Protein AF-A0A7T1MDB7-F1 (afdb_monomer)

Mean predicted aligned error: 12.64 Å

Solvent-accessible surface area (backbone atoms only — not comparable to full-atom values): 15904 Å² total; per-residue (Å²): 130,85,77,82,73,86,72,69,83,81,71,64,73,82,60,60,83,52,65,55,56,28,71,57,47,15,53,54,33,41,46,22,64,73,44,79,68,34,69,69,57,23,53,49,52,41,60,76,66,43,70,75,69,50,96,40,72,69,56,37,54,53,46,48,53,55,47,52,63,26,50,70,73,50,52,71,71,50,35,49,39,23,42,70,48,54,75,58,47,12,22,50,43,37,43,51,17,42,43,72,57,28,46,64,59,29,49,45,24,49,67,47,51,36,43,25,58,74,70,74,48,34,65,42,37,53,64,58,56,48,52,52,50,64,60,44,31,77,76,38,56,70,62,68,71,42,54,73,72,54,49,51,42,45,52,51,34,51,56,47,27,36,37,66,45,42,35,32,43,78,63,67,48,95,85,46,36,50,23,37,50,47,68,43,83,72,56,72,68,56,53,50,61,41,45,74,72,43,39,77,58,35,32,54,54,60,37,82,46,81,74,73,76,73,78,75,84,73,85,85,85,88,81,89,85,83,88,87,90,85,84,86,83,88,82,90,82,88,89,84,82,89,82,91,82,88,84,88,90,88,85,89,88,82,87,83,89,80,84,84,80,136

Radius of gyration: 28.57 Å; Cα contacts (8 Å, |Δi|>4): 292; chains: 1; bounding box: 56×86×85 Å

Sequence (262 aa):
MPRPVPQPPRYCLSFTAAGLRPELAAVIAAIHLEEDGDWGRTKTAVLERNALQARSASSGKRLESELRQRLQGLTNPQLQLLARGTSEERSAMAWLAVLKRIQIAADLSRDVLLEKLSSLDPVLRRSDMAAFYEERERDHPELGALAPSSQQKVRSALLQMFREAGLLAGKAGKSGTLGTVQRPLLSPQVQELVASDDPALLVGFLVHGPAKPAKSMSASTAAKASPRTTAKPGPRSAAKSAAKGTSKPGAKKASPSRRKAA

Secondary structure (DSSP, 8-state):
-PPPP-PPPPP--GGGG----HHHHHHHHHHHHHTTT-HHHHHHHHHHTTTT--SSHHHHHHHHHHHHHHHTTS-HHHHHHHHHS-HHHHHHHHHHHHHHH-HHHHHHIIIIIHHHHHTT--EEEHHHHHHHHHHHTTT-HHHHTS-HHHHHHHHHHHHHHHHHTTSEES---TTSEEEEE-PPP--HHHHHHHHHH-GGGGGGGT-PPPPPPP------------------------------------------------

Nearest PDB structures (foldseek):
  3bhw-assembly2_B  TM=8.586E-01  e=3.194E-07  Paramagnetospirillum magneticum AMB-1
  7zge-assembly2_B  TM=8.543E-01  e=6.137E-07  Escherichia fergusonii ATCC 35469
  3bhw-assembly1_A  TM=8.471E-01  e=8.912E-07  Paramagnetospirillum magneticum AMB-1
  7zge-assembly3_C  TM=8.849E-01  e=2.265E-06  Escherichia fergusonii ATCC 35469

pLDDT: mean 81.39, std 23.44, range [28.75, 98.5]

Foldseek 3Di:
DPDPDPFDDAFDLLLLLDALPLVLLLLLLQLCVVVVNDLVSSLVCCLVVVSVVDPDSVSSNVVSVNSSQLCVQADNLLSVCSNDPDLLSSLLSSLLSCVRRGVLLVCCLQPPQLVCVVVVNQWDFPVSVVVSLVVCCVRHVVSVVDDPVSNVSSVVSSLSNCVSNVQFDDDQDPVRTGGGGDARDDDPSSLCSCVVVPQSCVSSRSDRRDPPPDPPPDDDDDDDDDDDDDDDDDDDDDDDDDDDDDDDDDDDDDDDDDDDDD

Structure (mmCIF, N/CA/C/O backbone):
data_AF-A0A7T1MDB7-F1
#
_entry.id   AF-A0A7T1MDB7-F1
#
loop_
_atom_site.group_PDB
_atom_site.id
_atom_site.type_symbol
_atom_site.label_atom_id
_atom_site.label_alt_id
_atom_site.label_comp_id
_atom_site.label_asym_id
_atom_site.label_entity_id
_atom_site.label_seq_id
_atom_site.pdbx_PDB_ins_code
_atom_site.Cartn_x
_atom_site.Cartn_y
_atom_site.Cartn_z
_atom_site.occupancy
_atom_site.B_iso_or_equiv
_atom_site.auth_seq_id
_atom_site.auth_comp_id
_atom_site.auth_asym_id
_atom_site.auth_atom_id
_atom_site.pdbx_PDB_model_num
ATOM 1 N N . MET A 1 1 ? -0.323 -38.435 -18.177 1.00 49.69 1 MET A N 1
ATOM 2 C CA . MET A 1 1 ? -0.907 -37.079 -18.113 1.00 49.69 1 MET A CA 1
ATOM 3 C C . MET A 1 1 ? 0.042 -36.181 -17.334 1.00 49.69 1 MET A C 1
ATOM 5 O O . MET A 1 1 ? 0.302 -36.510 -16.178 1.00 49.69 1 MET A O 1
ATOM 9 N N . PRO A 1 2 ? 0.620 -35.122 -17.924 1.00 58.38 2 PRO A N 1
ATOM 10 C CA . PRO A 1 2 ? 1.363 -34.142 -17.140 1.00 58.38 2 PRO A CA 1
ATOM 11 C C . PRO A 1 2 ? 0.399 -33.465 -16.157 1.00 58.38 2 PRO A C 1
ATOM 13 O O . PRO A 1 2 ? -0.709 -33.080 -16.528 1.00 58.38 2 PRO A O 1
ATOM 16 N N . ARG A 1 3 ? 0.796 -33.387 -14.882 1.00 53.00 3 ARG A N 1
ATOM 17 C CA . ARG A 1 3 ? 0.048 -32.650 -13.856 1.00 53.00 3 ARG A CA 1
ATOM 18 C C . ARG A 1 3 ? -0.035 -31.182 -14.299 1.00 53.00 3 ARG A C 1
ATOM 20 O O . ARG A 1 3 ? 1.014 -30.640 -14.648 1.00 53.00 3 ARG A O 1
ATOM 27 N N . PRO A 1 4 ? -1.214 -30.535 -14.283 1.00 53.12 4 PRO A N 1
ATOM 28 C CA . PRO A 1 4 ? -1.276 -29.095 -14.479 1.00 53.12 4 PRO A CA 1
ATOM 29 C C . PRO A 1 4 ? -0.425 -28.440 -13.389 1.00 53.12 4 PRO A C 1
ATOM 31 O O . PRO A 1 4 ? -0.652 -28.657 -12.196 1.00 53.12 4 PRO A O 1
ATOM 34 N N . VAL A 1 5 ? 0.609 -27.712 -13.809 1.00 58.03 5 VAL A N 1
ATOM 35 C CA . VAL A 1 5 ? 1.406 -26.876 -12.911 1.00 58.03 5 VAL A CA 1
ATOM 36 C C . VAL A 1 5 ? 0.457 -25.871 -12.252 1.00 58.03 5 VAL A C 1
ATOM 38 O O . VAL A 1 5 ? -0.365 -25.280 -12.959 1.00 58.03 5 VAL A O 1
ATOM 41 N N . PRO A 1 6 ? 0.495 -25.711 -10.918 1.00 58.62 6 PRO A N 1
ATOM 42 C CA . PRO A 1 6 ? -0.334 -24.725 -10.244 1.00 58.62 6 PRO A CA 1
ATOM 43 C C . PRO A 1 6 ? 0.047 -23.340 -10.768 1.00 58.62 6 PRO A C 1
ATOM 45 O O . PRO A 1 6 ? 1.158 -22.872 -10.538 1.00 58.62 6 PRO A O 1
ATOM 48 N N . GLN A 1 7 ? -0.867 -22.723 -11.515 1.00 58.53 7 GLN A N 1
ATOM 49 C CA . GLN A 1 7 ? -0.669 -21.377 -12.037 1.00 58.53 7 GLN A CA 1
ATOM 50 C C . GLN A 1 7 ? -0.729 -20.377 -10.878 1.00 58.53 7 GLN A C 1
ATOM 52 O O . GLN A 1 7 ? -1.569 -20.543 -9.982 1.00 58.53 7 GLN A O 1
ATOM 57 N N . PRO A 1 8 ? 0.138 -19.353 -10.867 1.00 68.38 8 PRO A N 1
ATOM 58 C CA . PRO A 1 8 ? 0.104 -18.343 -9.825 1.00 68.38 8 PRO A CA 1
ATOM 59 C C . PRO A 1 8 ? -1.248 -17.608 -9.829 1.00 68.38 8 PRO A C 1
ATOM 61 O O . PRO A 1 8 ? -1.908 -17.495 -10.869 1.00 68.38 8 PRO A O 1
ATOM 64 N N . PRO A 1 9 ? -1.709 -17.122 -8.663 1.00 78.75 9 PRO A N 1
ATOM 65 C CA . PRO A 1 9 ? -2.945 -16.359 -8.583 1.00 78.75 9 PRO A CA 1
ATOM 66 C C . PRO A 1 9 ? -2.854 -15.109 -9.464 1.00 78.75 9 PRO A C 1
ATOM 68 O O . PRO A 1 9 ? -1.836 -14.417 -9.491 1.00 78.75 9 PRO A O 1
ATOM 71 N N . ARG A 1 10 ? -3.945 -14.809 -10.175 1.00 87.81 10 ARG A N 1
ATOM 72 C CA . ARG A 1 10 ? -4.010 -13.666 -11.092 1.00 87.81 10 ARG A CA 1
ATOM 73 C C . ARG A 1 10 ? -3.773 -12.339 -10.383 1.00 87.81 10 ARG A C 1
ATOM 75 O O . ARG A 1 10 ? -4.295 -12.097 -9.291 1.00 87.81 10 ARG A O 1
ATOM 82 N N . TYR A 1 11 ? -3.083 -11.429 -11.060 1.00 91.19 11 TYR A N 1
ATOM 83 C CA . TYR A 1 11 ? -2.919 -10.063 -10.595 1.00 91.19 11 TYR A CA 1
ATOM 84 C C . TYR A 1 11 ? -4.236 -9.286 -10.652 1.00 91.19 11 TYR A C 1
ATOM 86 O O . TYR A 1 11 ? -4.920 -9.204 -11.673 1.00 91.19 11 TYR A O 1
ATOM 94 N N . CYS A 1 12 ? -4.569 -8.637 -9.538 1.00 88.06 12 CYS A N 1
ATOM 95 C CA . CYS A 1 12 ? -5.607 -7.618 -9.504 1.00 88.06 12 CYS A CA 1
ATOM 96 C C . CYS A 1 12 ? -5.045 -6.328 -10.117 1.00 88.06 12 CYS A C 1
ATOM 98 O O . CYS A 1 12 ? -4.145 -5.729 -9.537 1.00 88.06 12 CYS A O 1
ATOM 100 N N . LEU A 1 13 ? -5.560 -5.903 -11.278 1.00 88.62 13 LEU A N 1
ATOM 101 C CA . LEU A 1 13 ? -5.073 -4.728 -12.027 1.00 88.62 13 LEU A CA 1
ATOM 102 C C . LEU A 1 13 ? -6.044 -3.531 -11.993 1.00 88.62 13 LEU A C 1
ATOM 104 O O . LEU A 1 13 ? -5.752 -2.472 -12.547 1.00 88.62 13 LEU A O 1
ATOM 108 N N . SER A 1 14 ? -7.192 -3.659 -11.319 1.00 84.25 14 SER A N 1
ATOM 109 C CA . SER A 1 14 ? -8.237 -2.621 -11.264 1.00 84.25 14 SER A CA 1
ATOM 110 C C . SER A 1 14 ? -7.967 -1.491 -10.258 1.00 84.25 14 SER A C 1
ATOM 112 O O . SER A 1 14 ? -8.774 -0.575 -10.134 1.00 84.25 14 SER A O 1
ATOM 114 N N . PHE A 1 15 ? -6.818 -1.499 -9.578 1.00 86.69 15 PHE A N 1
ATOM 115 C CA . PHE A 1 15 ? -6.524 -0.618 -8.441 1.00 86.69 15 PHE A CA 1
ATOM 116 C C . PHE A 1 15 ? -6.166 0.833 -8.799 1.00 86.69 15 PHE A C 1
ATOM 118 O O . PHE A 1 15 ? -5.939 1.659 -7.915 1.00 86.69 15 PHE A O 1
ATOM 125 N N . THR A 1 16 ? -6.108 1.184 -10.085 1.00 87.12 16 THR A N 1
ATOM 126 C CA . THR A 1 16 ? -5.592 2.485 -10.550 1.00 87.12 16 THR A CA 1
ATOM 127 C C . THR A 1 16 ? -6.475 3.681 -10.185 1.00 87.12 16 THR A C 1
ATOM 129 O O . THR A 1 16 ? -6.107 4.821 -10.457 1.00 87.12 16 THR A O 1
ATOM 132 N N . ALA A 1 17 ? -7.665 3.448 -9.624 1.00 78.06 17 ALA A N 1
ATOM 133 C CA . ALA A 1 17 ? -8.596 4.507 -9.239 1.00 78.06 17 ALA A CA 1
ATOM 134 C C . ALA A 1 17 ? -8.183 5.247 -7.952 1.00 78.06 17 ALA A C 1
ATOM 136 O O . ALA A 1 17 ? -8.648 6.365 -7.726 1.00 78.06 17 ALA A O 1
ATOM 137 N N . ALA A 1 18 ? -7.303 4.664 -7.133 1.00 83.56 18 ALA A N 1
ATOM 138 C CA . ALA A 1 18 ? -6.806 5.278 -5.908 1.00 83.56 18 ALA A CA 1
ATOM 139 C C . ALA A 1 18 ? -5.327 4.941 -5.680 1.00 83.56 18 ALA A C 1
ATOM 141 O O . ALA A 1 18 ? -4.938 3.778 -5.789 1.00 83.56 18 ALA A O 1
ATOM 142 N N . GLY A 1 19 ? -4.531 5.953 -5.307 1.00 90.44 19 GLY A N 1
ATOM 143 C CA . GLY A 1 19 ? -3.205 5.756 -4.705 1.00 90.44 19 GLY A CA 1
ATOM 144 C C . GLY A 1 19 ? -3.307 5.088 -3.329 1.00 90.44 19 GLY A C 1
ATOM 145 O O . GLY A 1 19 ? -4.313 4.451 -3.021 1.00 90.44 19 GLY A O 1
ATOM 146 N N . LEU A 1 20 ? -2.302 5.253 -2.476 1.00 93.62 20 LEU A N 1
ATOM 147 C CA . LEU A 1 20 ? -2.283 4.672 -1.135 1.00 93.62 20 LEU A CA 1
ATOM 148 C C . LEU A 1 20 ? -3.326 5.329 -0.225 1.00 93.62 20 LEU A C 1
ATOM 150 O O . LEU A 1 20 ? -4.070 4.633 0.460 1.00 93.62 20 LEU A O 1
ATOM 154 N N . ARG A 1 21 ? -3.411 6.668 -0.274 1.00 95.44 21 ARG A N 1
ATOM 155 C CA . ARG A 1 21 ? -4.389 7.491 0.473 1.00 95.44 21 ARG A CA 1
ATOM 156 C C . ARG A 1 21 ? -4.516 7.090 1.961 1.00 95.44 21 ARG A C 1
ATOM 158 O O . ARG A 1 21 ? -5.632 6.827 2.414 1.00 95.44 21 ARG A O 1
ATOM 165 N N . PRO A 1 22 ? -3.415 7.084 2.733 1.00 96.31 22 PRO A N 1
ATOM 166 C CA . PRO A 1 22 ? -3.399 6.549 4.097 1.00 96.31 22 PRO A CA 1
ATOM 167 C C . PRO A 1 22 ? -4.396 7.232 5.036 1.00 96.31 22 PRO A C 1
ATOM 169 O O . PRO A 1 22 ? -5.075 6.553 5.796 1.00 96.31 22 PRO A O 1
ATOM 172 N N . GLU A 1 23 ? -4.575 8.550 4.926 1.00 97.12 23 GLU A N 1
ATOM 173 C CA . GLU A 1 23 ? -5.530 9.271 5.778 1.00 97.12 23 GLU A CA 1
ATOM 174 C C . GLU A 1 23 ? -6.991 8.909 5.475 1.00 97.12 23 GLU A C 1
ATOM 176 O O . GLU A 1 23 ? -7.801 8.763 6.385 1.00 97.12 23 GLU A O 1
ATOM 181 N N . LEU A 1 24 ? -7.338 8.679 4.205 1.00 97.00 24 LEU A N 1
ATOM 182 C CA . LEU A 1 24 ? -8.687 8.233 3.838 1.00 97.00 24 LEU A CA 1
ATOM 183 C C . LEU A 1 24 ? -8.915 6.766 4.211 1.00 97.00 24 LEU A C 1
ATOM 185 O O . LEU A 1 24 ? -10.007 6.398 4.638 1.00 97.00 24 LEU A O 1
ATOM 189 N N . ALA A 1 25 ? -7.880 5.935 4.085 1.00 97.62 25 ALA A N 1
ATOM 190 C CA . ALA A 1 25 ? -7.907 4.565 4.574 1.00 97.62 25 ALA A CA 1
ATOM 191 C C . ALA A 1 25 ? -8.117 4.522 6.099 1.00 97.62 25 ALA A C 1
ATOM 193 O O . ALA A 1 25 ? -8.914 3.721 6.582 1.00 97.62 25 ALA A O 1
ATOM 194 N N . ALA A 1 26 ? -7.482 5.429 6.845 1.00 98.31 26 ALA A N 1
ATOM 195 C CA . ALA A 1 26 ? -7.667 5.564 8.284 1.00 98.31 26 ALA A CA 1
ATOM 196 C C . ALA A 1 26 ? -9.087 5.991 8.676 1.00 98.31 26 ALA A C 1
ATOM 198 O O . ALA A 1 26 ? -9.630 5.456 9.639 1.00 98.31 26 ALA A O 1
ATOM 199 N N . VAL A 1 27 ? -9.721 6.885 7.907 1.00 98.25 27 VAL A N 1
ATOM 200 C CA . VAL A 1 27 ? -11.139 7.240 8.102 1.00 98.25 27 VAL A CA 1
ATOM 201 C C . VAL A 1 27 ? -12.043 6.015 7.933 1.00 98.25 27 VAL A C 1
ATOM 203 O O . VAL A 1 27 ? -12.911 5.776 8.770 1.00 98.25 27 VAL A O 1
ATOM 206 N N . ILE A 1 28 ? -11.826 5.206 6.891 1.00 98.19 28 ILE A N 1
ATOM 207 C CA . ILE A 1 28 ? -12.608 3.976 6.676 1.00 98.19 28 ILE A CA 1
ATOM 208 C C . ILE A 1 28 ? -12.367 2.977 7.811 1.00 98.19 28 ILE A C 1
ATOM 210 O O . ILE A 1 28 ? -13.323 2.387 8.304 1.00 98.19 28 ILE A O 1
ATOM 214 N N . ALA A 1 29 ? -11.117 2.802 8.244 1.00 98.31 29 ALA A N 1
ATOM 215 C CA . ALA A 1 29 ? -10.782 1.913 9.352 1.00 98.31 29 ALA A CA 1
ATOM 216 C C . ALA A 1 29 ? -11.428 2.367 10.671 1.00 98.31 29 ALA A C 1
ATOM 218 O O . ALA A 1 29 ? -11.941 1.534 11.409 1.00 98.31 29 ALA A O 1
ATOM 219 N N . ALA A 1 30 ? -11.459 3.672 10.953 1.00 98.31 30 ALA A N 1
ATOM 220 C CA . ALA A 1 30 ? -12.125 4.212 12.135 1.00 98.31 30 ALA A CA 1
ATOM 221 C C . ALA A 1 30 ? -13.632 3.916 12.121 1.00 98.31 30 ALA A C 1
ATOM 223 O O . ALA A 1 30 ? -14.142 3.353 13.084 1.00 98.31 30 ALA A O 1
ATOM 224 N N . ILE A 1 31 ? -14.314 4.195 11.003 1.00 98.19 31 ILE A N 1
ATOM 225 C CA . ILE A 1 31 ? -15.745 3.890 10.843 1.00 98.19 31 ILE A CA 1
ATOM 226 C C . ILE A 1 31 ? -15.992 2.381 10.951 1.00 98.19 31 ILE A C 1
ATOM 228 O O . ILE A 1 31 ? -16.950 1.953 11.577 1.00 98.19 31 ILE A O 1
ATOM 232 N N . HIS A 1 32 ? -15.111 1.551 10.396 1.00 98.19 32 HIS A N 1
ATOM 233 C CA . HIS A 1 32 ? -15.246 0.101 10.501 1.00 98.19 32 HIS A CA 1
ATOM 234 C C . HIS A 1 32 ? -15.203 -0.408 11.947 1.00 98.19 32 HIS A C 1
ATOM 236 O O . HIS A 1 32 ? -15.938 -1.326 12.303 1.00 98.19 32 HIS A O 1
ATOM 242 N N . LEU A 1 33 ? -14.355 0.204 12.777 1.00 97.56 33 LEU A N 1
ATOM 243 C CA . LEU A 1 33 ? -14.261 -0.105 14.202 1.00 97.56 33 LEU A CA 1
ATOM 244 C C . LEU A 1 33 ? -15.465 0.422 14.999 1.00 97.56 33 LEU A C 1
ATOM 246 O O . LEU A 1 33 ? -15.783 -0.160 16.030 1.00 97.56 33 LEU A O 1
ATOM 250 N N . GLU A 1 34 ? -16.116 1.500 14.549 1.00 97.00 34 GLU A N 1
ATOM 251 C CA . GLU A 1 34 ? -17.386 1.989 15.116 1.00 97.00 34 GLU A CA 1
ATOM 252 C C . GLU A 1 34 ? -18.561 1.057 14.779 1.00 97.00 34 GLU A C 1
ATOM 254 O O . GLU A 1 34 ? -19.455 0.878 15.597 1.00 97.00 34 GLU A O 1
ATOM 259 N N . GLU A 1 35 ? -18.547 0.446 13.592 1.00 96.56 35 GLU A N 1
ATOM 260 C CA . GLU A 1 35 ? -19.607 -0.434 13.080 1.00 96.56 35 GLU A CA 1
ATOM 261 C C . GLU A 1 35 ? -19.376 -1.924 13.422 1.00 96.56 35 GLU A C 1
ATOM 263 O O . GLU A 1 35 ? -19.772 -2.810 12.660 1.00 96.56 35 GLU A O 1
ATOM 268 N N . ASP A 1 36 ? -18.693 -2.210 14.537 1.00 93.94 36 ASP A N 1
ATOM 269 C CA . ASP A 1 36 ? -18.414 -3.560 15.061 1.00 93.94 36 ASP A CA 1
ATOM 270 C C . ASP A 1 36 ? -17.763 -4.533 14.052 1.00 93.94 36 ASP A C 1
ATOM 272 O O . ASP A 1 36 ? -17.913 -5.754 14.141 1.00 93.94 36 ASP A O 1
ATOM 276 N N . GLY A 1 37 ? -17.018 -4.015 13.071 1.00 93.44 37 GLY A N 1
ATOM 277 C CA . GLY A 1 37 ? -16.360 -4.835 12.054 1.00 93.44 37 GLY A CA 1
ATOM 278 C C . GLY A 1 37 ? -17.264 -5.281 10.892 1.00 93.44 37 GLY A C 1
ATOM 279 O O . GLY A 1 37 ? -16.877 -6.148 10.104 1.00 93.44 37 GLY A O 1
ATOM 280 N N . ASP A 1 38 ? -18.453 -4.695 10.723 1.00 97.00 38 ASP A N 1
ATOM 281 C CA . ASP A 1 38 ? -19.335 -4.991 9.589 1.00 97.00 38 ASP A CA 1
ATOM 282 C C . ASP A 1 38 ? -18.992 -4.113 8.371 1.00 97.00 38 ASP A C 1
ATOM 284 O O . ASP A 1 38 ? -19.270 -2.911 8.322 1.00 97.00 38 ASP A O 1
ATOM 288 N N . TRP A 1 39 ? -18.409 -4.716 7.330 1.00 97.06 39 TRP A N 1
ATOM 289 C CA . TRP A 1 39 ? -18.034 -4.014 6.095 1.00 97.06 39 TRP A CA 1
ATOM 290 C C . TRP A 1 39 ? -19.219 -3.456 5.288 1.00 97.06 39 TRP A C 1
ATOM 292 O O . TRP A 1 39 ? -19.036 -2.494 4.537 1.00 97.06 39 TRP A O 1
ATOM 302 N N . GLY A 1 40 ? -20.411 -4.043 5.406 1.00 97.00 40 GLY A N 1
ATOM 303 C CA . GLY A 1 40 ? -21.631 -3.561 4.758 1.00 97.00 40 GLY A CA 1
ATOM 304 C C . GLY A 1 40 ? -22.152 -2.286 5.418 1.00 97.00 40 GLY A C 1
ATOM 305 O O . GLY A 1 40 ? -22.434 -1.300 4.725 1.00 97.00 40 GLY A O 1
ATOM 306 N N . ARG A 1 41 ? -22.188 -2.266 6.754 1.00 97.25 41 ARG A N 1
ATOM 307 C CA . ARG A 1 41 ? -22.503 -1.058 7.537 1.00 97.25 41 ARG A CA 1
ATOM 308 C C . ARG A 1 41 ? -21.445 0.020 7.352 1.00 97.25 41 ARG A C 1
ATOM 310 O O . ARG A 1 41 ? -21.788 1.153 7.030 1.00 97.25 41 ARG A O 1
ATOM 317 N N . THR A 1 42 ? -20.167 -0.363 7.390 1.00 97.75 42 THR A N 1
ATOM 318 C CA . THR A 1 42 ? -19.029 0.535 7.129 1.00 97.75 42 THR A CA 1
ATOM 319 C C . THR A 1 42 ? -19.189 1.260 5.796 1.00 97.75 42 THR A C 1
ATOM 321 O O . THR A 1 42 ? -19.104 2.484 5.734 1.00 97.75 42 THR A O 1
ATOM 324 N N . LYS A 1 43 ? -19.455 0.517 4.714 1.00 97.75 43 LYS A N 1
ATOM 325 C CA . LYS A 1 43 ? -19.671 1.092 3.380 1.00 97.75 43 LYS A CA 1
ATOM 326 C C . LYS A 1 43 ? -20.813 2.106 3.383 1.00 97.75 43 LYS A C 1
ATOM 328 O O . LYS A 1 43 ? -20.684 3.178 2.794 1.00 97.75 43 LYS A O 1
ATOM 333 N N . THR A 1 44 ? -21.927 1.747 4.014 1.00 97.56 44 THR A N 1
ATOM 334 C CA . THR A 1 44 ? -23.122 2.594 4.093 1.00 97.56 44 THR A CA 1
ATOM 335 C C . THR A 1 44 ? -22.795 3.895 4.826 1.00 97.56 44 THR A C 1
ATOM 337 O O . THR A 1 44 ? -22.930 4.969 4.242 1.00 97.56 44 THR A O 1
ATOM 340 N N . ALA A 1 45 ? -22.204 3.802 6.018 1.00 97.50 45 ALA A N 1
ATOM 341 C CA . ALA A 1 45 ? -21.796 4.950 6.822 1.00 97.50 45 ALA A CA 1
ATOM 342 C C . ALA A 1 45 ? -20.773 5.856 6.108 1.00 97.50 45 ALA A C 1
ATOM 344 O O . ALA A 1 45 ? -20.922 7.078 6.116 1.00 97.50 45 ALA A O 1
ATOM 345 N N . VAL A 1 46 ? -19.756 5.289 5.443 1.00 97.38 46 VAL A N 1
ATOM 346 C CA . VAL A 1 46 ? -18.743 6.060 4.694 1.00 97.38 46 VAL A CA 1
ATOM 347 C C . VAL A 1 46 ? -19.382 6.901 3.586 1.00 97.38 46 VAL A C 1
ATOM 349 O O . VAL A 1 46 ? -19.008 8.064 3.397 1.00 97.38 46 VAL A O 1
ATOM 352 N N . LEU A 1 47 ? -20.326 6.322 2.839 1.00 97.25 47 LEU A N 1
ATOM 353 C CA . LEU A 1 47 ? -20.959 6.984 1.700 1.00 97.25 47 LEU A CA 1
ATOM 354 C C . LEU A 1 47 ? -22.024 7.995 2.132 1.00 97.25 47 LEU A C 1
ATOM 356 O O . LEU A 1 47 ? -22.046 9.097 1.588 1.00 97.25 47 LEU A O 1
ATOM 360 N N . GLU A 1 48 ? -22.863 7.655 3.111 1.00 96.56 48 GLU A N 1
ATOM 361 C CA . GLU A 1 48 ? -23.910 8.547 3.630 1.00 96.56 48 GLU A CA 1
ATOM 362 C C . GLU A 1 48 ? -23.322 9.788 4.304 1.00 96.56 48 GLU A C 1
ATOM 364 O O . GLU A 1 48 ? -23.793 10.900 4.077 1.00 96.56 48 GLU A O 1
ATOM 369 N N . ARG A 1 49 ? -22.236 9.622 5.068 1.00 95.69 49 ARG A N 1
ATOM 370 C CA . ARG A 1 49 ? -21.543 10.737 5.733 1.00 95.69 49 ARG A CA 1
ATOM 371 C C . ARG A 1 49 ? -20.634 11.533 4.786 1.00 95.69 49 ARG A C 1
ATOM 373 O O . ARG A 1 49 ? -20.020 12.503 5.221 1.00 95.69 49 ARG A O 1
ATOM 380 N N . ASN A 1 50 ? -20.484 11.113 3.522 1.00 95.62 50 ASN A N 1
ATOM 381 C CA . ASN A 1 50 ? -19.432 11.579 2.607 1.00 95.62 50 ASN A CA 1
ATOM 382 C C . ASN A 1 50 ? -18.061 11.671 3.310 1.00 95.62 50 ASN A C 1
ATOM 384 O O . ASN A 1 50 ? -17.339 12.662 3.184 1.00 95.62 50 ASN A O 1
ATOM 388 N N . ALA A 1 51 ? -17.703 10.636 4.077 1.00 95.62 51 ALA A N 1
ATOM 389 C CA . ALA A 1 51 ? -16.548 10.666 4.977 1.00 95.62 51 ALA A CA 1
ATOM 390 C C . ALA A 1 51 ? -15.213 10.855 4.231 1.00 95.62 51 ALA A C 1
ATOM 392 O O . ALA A 1 51 ? -14.244 11.362 4.786 1.00 95.62 51 ALA A O 1
ATOM 393 N N . LEU A 1 52 ? -15.175 10.487 2.945 1.00 94.75 52 LEU A N 1
ATOM 394 C CA . LEU A 1 52 ? -14.012 10.659 2.068 1.00 94.75 52 LEU A CA 1
ATOM 395 C C . LEU A 1 52 ? -13.943 12.043 1.407 1.00 94.75 52 LEU A C 1
ATOM 397 O O . LEU A 1 52 ? -13.033 12.284 0.614 1.00 94.75 52 LEU A O 1
ATOM 401 N N . GLN A 1 53 ? -14.921 12.915 1.677 1.00 95.06 53 GLN A N 1
ATOM 402 C CA . GLN A 1 53 ? -15.045 14.264 1.118 1.00 95.06 53 GLN A CA 1
ATOM 403 C C . GLN A 1 53 ? -14.917 14.284 -0.413 1.00 95.06 53 GLN A C 1
ATOM 405 O O . GLN A 1 53 ? -14.245 15.127 -1.013 1.00 95.06 53 GLN A O 1
ATOM 410 N N . ALA A 1 54 ? -15.555 13.318 -1.076 1.00 93.38 54 ALA A N 1
ATOM 411 C CA . ALA A 1 54 ? -15.486 13.204 -2.522 1.00 93.38 54 ALA A CA 1
ATOM 412 C C . ALA A 1 54 ? -16.333 14.296 -3.192 1.00 93.38 54 ALA A C 1
ATOM 414 O O . ALA A 1 54 ? -17.443 14.603 -2.762 1.00 93.38 54 ALA A O 1
ATOM 415 N N . ARG A 1 55 ? -15.836 14.835 -4.313 1.00 92.81 55 ARG A N 1
ATOM 416 C CA . ARG A 1 55 ? -16.531 15.872 -5.104 1.00 92.81 55 ARG A CA 1
ATOM 417 C C . ARG A 1 55 ? -17.783 15.366 -5.831 1.00 92.81 55 ARG A C 1
ATOM 419 O O . ARG A 1 55 ? -18.549 16.163 -6.355 1.00 92.81 55 ARG A O 1
ATOM 426 N N . SER A 1 56 ? -17.966 14.050 -5.920 1.00 94.81 56 SER A N 1
ATOM 427 C CA . SER A 1 56 ? -19.149 13.427 -6.513 1.00 94.81 56 SER A CA 1
ATOM 428 C C . SER A 1 56 ? -19.417 12.058 -5.894 1.00 94.81 56 SER A C 1
ATOM 430 O O . SER A 1 56 ? -18.488 11.357 -5.479 1.00 94.81 56 SER A O 1
ATOM 432 N N . ALA A 1 57 ? -20.682 11.632 -5.913 1.00 93.06 57 ALA A N 1
ATOM 433 C CA . ALA A 1 57 ? -21.084 10.312 -5.427 1.00 93.06 57 ALA A CA 1
ATOM 434 C C . ALA A 1 57 ? -20.394 9.169 -6.194 1.00 93.06 57 ALA A C 1
ATOM 436 O O . ALA A 1 57 ? -20.030 8.153 -5.605 1.00 93.06 57 ALA A O 1
ATOM 437 N N . SER A 1 58 ? -20.171 9.329 -7.503 1.00 93.19 58 SER A N 1
ATOM 438 C CA . SER A 1 58 ? -19.477 8.327 -8.321 1.00 93.19 58 SER A CA 1
ATOM 439 C C . SER A 1 58 ? -18.004 8.183 -7.933 1.00 93.19 58 SER A C 1
ATOM 441 O O . SER A 1 58 ? -17.510 7.062 -7.816 1.00 93.19 58 SER A O 1
ATOM 443 N N . SER A 1 59 ? -17.310 9.296 -7.675 1.00 91.69 59 SER A N 1
ATOM 444 C CA . SER A 1 59 ? -15.927 9.272 -7.191 1.00 91.69 59 SER A CA 1
ATOM 445 C C . SER A 1 59 ? -15.839 8.686 -5.783 1.00 91.69 59 SER A C 1
ATOM 447 O O . SER A 1 59 ? -14.941 7.887 -5.525 1.00 91.69 59 SER A O 1
ATOM 449 N N . GLY A 1 60 ? -16.777 9.040 -4.898 1.00 94.12 60 GLY A N 1
ATOM 450 C CA . GLY A 1 60 ? -16.851 8.504 -3.538 1.00 94.12 60 GLY A CA 1
ATOM 451 C C . GLY A 1 60 ? -17.037 6.989 -3.527 1.00 94.12 60 GLY A C 1
ATOM 452 O O . GLY A 1 60 ? -16.250 6.288 -2.903 1.00 94.12 60 GLY A O 1
ATOM 453 N N . LYS A 1 61 ? -17.994 6.467 -4.309 1.00 95.06 61 LYS A N 1
ATOM 454 C CA . LYS A 1 61 ? -18.244 5.019 -4.446 1.00 95.06 61 LYS A CA 1
ATOM 455 C C . LYS A 1 61 ? -17.026 4.248 -4.952 1.00 95.06 61 LYS A C 1
ATOM 457 O O . LYS A 1 61 ? -16.732 3.169 -4.449 1.00 95.06 61 LYS A O 1
ATOM 462 N N . ARG A 1 62 ? -16.313 4.784 -5.948 1.00 92.44 62 ARG A N 1
ATOM 463 C CA . ARG A 1 62 ? -15.106 4.135 -6.488 1.00 92.44 62 ARG A CA 1
ATOM 464 C C . ARG A 1 62 ? -13.978 4.109 -5.461 1.00 92.44 62 ARG A C 1
ATOM 466 O O . ARG A 1 62 ? -13.355 3.070 -5.283 1.00 92.44 62 ARG A O 1
ATOM 473 N N . LEU A 1 63 ? -13.740 5.232 -4.785 1.00 93.81 63 LEU A N 1
ATOM 474 C CA . LEU A 1 63 ? -12.683 5.348 -3.785 1.00 93.81 63 LEU A CA 1
ATOM 475 C C . LEU A 1 63 ? -12.960 4.477 -2.555 1.00 93.81 63 LEU A C 1
ATOM 477 O O . LEU A 1 63 ? -12.071 3.755 -2.114 1.00 93.81 63 LEU A O 1
ATOM 481 N N . GLU A 1 64 ? -14.194 4.505 -2.050 1.00 95.75 64 GLU A N 1
ATOM 482 C CA . GLU A 1 64 ? -14.652 3.643 -0.959 1.00 95.75 64 GLU A CA 1
ATOM 483 C C . GLU A 1 64 ? -14.451 2.176 -1.316 1.00 95.75 64 GLU A C 1
ATOM 485 O O . GLU A 1 64 ? -13.800 1.456 -0.564 1.00 95.75 64 GLU A O 1
ATOM 490 N N . SER A 1 65 ? -14.943 1.752 -2.486 1.00 94.81 65 SER A N 1
ATOM 491 C CA . SER A 1 65 ? -14.865 0.354 -2.891 1.00 94.81 65 SER A CA 1
ATOM 492 C C . SER A 1 65 ? -13.424 -0.125 -2.945 1.00 94.81 65 SER A C 1
ATOM 494 O O . SER A 1 65 ? -13.147 -1.185 -2.404 1.00 94.81 65 SER A O 1
ATOM 496 N N . GLU A 1 66 ? -12.522 0.643 -3.561 1.00 93.81 66 GLU A N 1
ATOM 497 C CA . GLU A 1 66 ? -11.100 0.305 -3.685 1.00 93.81 66 GLU A CA 1
ATOM 498 C C . GLU A 1 66 ? -10.387 0.229 -2.335 1.00 93.81 66 GLU A C 1
ATOM 500 O O . GLU A 1 66 ? -9.680 -0.741 -2.057 1.00 93.81 66 GLU A O 1
ATOM 505 N N . LEU A 1 67 ? -10.567 1.242 -1.482 1.00 96.06 67 LEU A N 1
ATOM 506 C CA . LEU A 1 67 ? -9.903 1.284 -0.184 1.00 96.06 67 LEU A CA 1
ATOM 507 C C . LEU A 1 67 ? -10.448 0.195 0.738 1.00 96.06 67 LEU A C 1
ATOM 509 O O . LEU A 1 67 ? -9.662 -0.596 1.251 1.00 96.06 67 LEU A O 1
ATOM 513 N N . ARG A 1 68 ? -11.774 0.067 0.877 1.00 96.44 68 ARG A N 1
ATOM 514 C CA . ARG A 1 68 ? -12.402 -0.984 1.693 1.00 96.44 68 ARG A CA 1
ATOM 515 C C . ARG A 1 68 ? -11.896 -2.367 1.303 1.00 96.44 68 ARG A C 1
ATOM 517 O O . ARG A 1 68 ? -11.504 -3.161 2.147 1.00 96.44 68 ARG A O 1
ATOM 524 N N . GLN A 1 69 ? -11.869 -2.634 0.007 1.00 95.06 69 GLN A N 1
ATOM 525 C CA . GLN A 1 69 ? -11.382 -3.879 -0.558 1.00 95.06 69 GLN A CA 1
ATOM 526 C C . GLN A 1 69 ? -9.921 -4.201 -0.191 1.00 95.06 69 GLN A C 1
ATOM 528 O O . GLN A 1 69 ? -9.586 -5.372 -0.011 1.00 95.06 69 GLN A O 1
ATOM 533 N N . ARG A 1 70 ? -9.038 -3.199 -0.086 1.00 95.19 70 ARG A N 1
ATOM 534 C CA . ARG A 1 70 ? -7.659 -3.381 0.410 1.00 95.19 70 ARG A CA 1
ATOM 535 C C . ARG A 1 7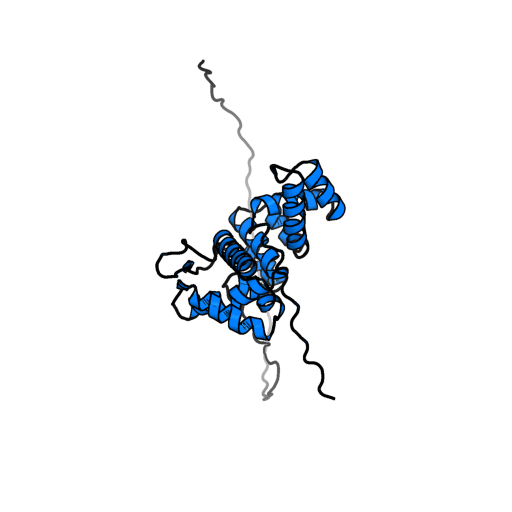0 ? -7.657 -3.673 1.908 1.00 95.19 70 ARG A C 1
ATOM 537 O O . ARG A 1 70 ? -7.006 -4.613 2.349 1.00 95.19 70 ARG A O 1
ATOM 544 N N . LEU A 1 71 ? -8.427 -2.898 2.669 1.00 97.44 71 LEU A N 1
ATOM 545 C CA . LEU A 1 71 ? -8.475 -2.986 4.128 1.00 97.44 71 LEU A CA 1
ATOM 546 C C . LEU A 1 71 ? -9.088 -4.291 4.648 1.00 97.44 71 LEU A C 1
ATOM 548 O O . LEU A 1 71 ? -8.719 -4.730 5.729 1.00 97.44 71 LEU A O 1
ATOM 552 N N . GLN A 1 72 ? -9.937 -4.956 3.861 1.00 96.81 72 GLN A N 1
ATOM 553 C CA . GLN A 1 72 ? -10.492 -6.279 4.180 1.00 96.81 72 GLN A CA 1
ATOM 554 C C . GLN A 1 72 ? -9.434 -7.367 4.425 1.00 96.81 72 GLN A C 1
ATOM 556 O O . GLN A 1 72 ? -9.744 -8.368 5.061 1.00 96.81 72 GLN A O 1
ATOM 561 N N . GLY A 1 73 ? -8.205 -7.194 3.925 1.00 95.25 73 GLY A N 1
ATOM 562 C CA . GLY A 1 73 ? -7.102 -8.120 4.193 1.00 95.25 73 GLY A CA 1
ATOM 563 C C . GLY A 1 73 ? -6.361 -7.855 5.507 1.00 95.25 73 GLY A C 1
ATOM 564 O O . GLY A 1 73 ? -5.514 -8.659 5.891 1.00 95.25 73 GLY A O 1
ATOM 565 N N . LEU A 1 74 ? -6.612 -6.730 6.181 1.00 97.69 74 LEU A N 1
ATOM 566 C CA . LEU A 1 74 ? -5.935 -6.379 7.428 1.00 97.69 74 LEU A CA 1
ATOM 567 C C . LEU A 1 74 ? -6.577 -7.069 8.634 1.00 97.69 74 LEU A C 1
ATOM 569 O O . LEU A 1 74 ? -7.786 -7.283 8.683 1.00 97.69 74 LEU A O 1
ATOM 573 N N . THR A 1 75 ? -5.756 -7.384 9.632 1.00 97.62 75 THR A N 1
ATOM 574 C CA . THR A 1 75 ? -6.230 -7.887 10.926 1.00 97.62 75 THR A CA 1
ATOM 575 C C . THR A 1 75 ? -6.796 -6.745 11.777 1.00 97.62 75 THR A C 1
ATOM 577 O O . THR A 1 75 ? -6.480 -5.574 11.560 1.00 97.62 75 THR A O 1
ATOM 580 N N . ASN A 1 76 ? -7.601 -7.065 12.795 1.00 97.38 76 ASN A N 1
ATOM 581 C CA . ASN A 1 76 ? -8.149 -6.048 13.704 1.00 97.38 76 ASN A CA 1
ATOM 582 C C . ASN A 1 76 ? -7.071 -5.156 14.356 1.00 97.38 76 ASN A C 1
ATOM 584 O O . ASN A 1 76 ? -7.237 -3.936 14.329 1.00 97.38 76 ASN A O 1
ATOM 588 N N . PRO A 1 77 ? -5.943 -5.685 14.876 1.00 98.00 77 PRO A N 1
ATOM 589 C CA . PRO A 1 77 ? -4.854 -4.841 15.377 1.00 98.00 77 PRO A CA 1
ATOM 590 C C . PRO A 1 77 ? -4.247 -3.913 14.312 1.00 98.00 77 PRO A C 1
ATOM 592 O O . PRO A 1 77 ? -3.953 -2.753 14.597 1.00 98.00 77 PRO A O 1
ATOM 595 N N . GLN A 1 78 ? -4.105 -4.388 13.070 1.00 98.31 78 GLN A N 1
ATOM 596 C CA . GLN A 1 78 ? -3.609 -3.580 11.948 1.00 98.31 78 GLN A CA 1
ATOM 597 C C . GLN A 1 78 ? -4.597 -2.455 11.589 1.00 98.31 78 GLN A C 1
ATOM 599 O O . GLN A 1 78 ? -4.185 -1.319 11.359 1.00 98.31 78 GLN A O 1
ATOM 604 N N . LEU A 1 79 ? -5.906 -2.736 11.604 1.00 98.50 79 LEU A N 1
ATOM 605 C CA . LEU A 1 79 ? -6.959 -1.734 11.397 1.00 98.50 79 LEU A CA 1
ATOM 606 C C . LEU A 1 79 ? -7.000 -0.695 12.525 1.00 98.50 79 LEU A C 1
ATOM 608 O O . LEU A 1 79 ? -7.175 0.492 12.256 1.00 98.50 79 LEU A O 1
ATOM 612 N N . GLN A 1 80 ? -6.784 -1.109 13.775 1.00 98.31 80 GLN A N 1
ATOM 613 C CA . GLN A 1 80 ? -6.668 -0.188 14.910 1.00 98.31 80 GLN A CA 1
ATOM 614 C C . GLN A 1 80 ? -5.467 0.748 14.766 1.00 98.31 80 GLN A C 1
ATOM 616 O O . GLN A 1 80 ? -5.615 1.959 14.961 1.00 98.31 80 GLN A O 1
ATOM 621 N N . LEU A 1 81 ? -4.301 0.210 14.388 1.00 98.31 81 LEU A N 1
ATOM 622 C CA . LEU A 1 81 ? -3.110 1.022 14.151 1.00 98.31 81 LEU A CA 1
ATOM 623 C C . LEU A 1 81 ? -3.318 1.984 12.975 1.00 98.31 81 LEU A C 1
ATOM 625 O O . LEU A 1 81 ? -2.963 3.153 13.072 1.00 98.31 81 LEU A O 1
ATOM 629 N N . LEU A 1 82 ? -3.973 1.539 11.902 1.00 98.25 82 LEU A N 1
ATOM 630 C CA . LEU A 1 82 ? -4.343 2.412 10.791 1.00 98.25 82 LEU A CA 1
ATOM 631 C C . LEU A 1 82 ? -5.311 3.527 11.224 1.00 98.25 82 LEU A C 1
ATOM 633 O O . LEU A 1 82 ? -5.163 4.665 10.802 1.00 98.25 82 LEU A O 1
ATOM 637 N N . ALA A 1 83 ? -6.301 3.246 12.068 1.00 98.25 83 ALA A N 1
ATOM 638 C CA . ALA A 1 83 ? -7.280 4.253 12.477 1.00 98.25 83 ALA A CA 1
ATOM 639 C C . ALA A 1 83 ? -6.701 5.311 13.437 1.00 98.25 83 ALA A C 1
ATOM 641 O O . ALA A 1 83 ? -7.112 6.475 13.403 1.00 98.25 83 ALA A O 1
ATOM 642 N N . ARG A 1 84 ? -5.767 4.919 14.317 1.00 97.62 84 ARG A N 1
ATOM 643 C CA . ARG A 1 84 ? -5.336 5.727 15.478 1.00 97.62 84 ARG A CA 1
ATOM 644 C C . ARG A 1 84 ? -3.849 6.077 15.503 1.00 97.62 84 ARG A C 1
ATOM 646 O O . ARG A 1 84 ? -3.468 6.955 16.268 1.00 97.62 84 ARG A O 1
ATOM 653 N N . GLY A 1 85 ? -3.034 5.422 14.684 1.00 96.81 85 GLY A N 1
ATOM 654 C CA . GLY A 1 85 ? -1.589 5.621 14.636 1.00 96.81 85 GLY A CA 1
ATOM 655 C C . GLY A 1 85 ? -1.173 6.964 14.046 1.00 96.81 85 GLY A C 1
ATOM 656 O O . GLY A 1 85 ? -1.993 7.755 13.559 1.00 96.81 85 GLY A O 1
ATOM 657 N N . THR A 1 86 ? 0.134 7.196 14.079 1.00 96.94 86 THR A N 1
ATOM 658 C CA . THR A 1 86 ? 0.812 8.323 13.426 1.00 96.94 86 THR A CA 1
ATOM 659 C C . THR A 1 86 ? 0.694 8.247 11.898 1.00 96.94 86 THR A C 1
ATOM 661 O O . THR A 1 86 ? 0.332 7.213 11.339 1.00 96.94 86 THR A O 1
ATOM 664 N N . SER A 1 87 ? 1.013 9.332 11.183 1.00 95.38 87 SER A N 1
ATOM 665 C CA . SER A 1 87 ? 0.924 9.340 9.710 1.00 95.38 87 SER A CA 1
ATOM 666 C C . SER A 1 87 ? 1.859 8.310 9.049 1.00 95.38 87 SER A C 1
ATOM 668 O O . SER A 1 87 ? 1.504 7.700 8.037 1.00 95.38 87 SER A O 1
ATOM 670 N N . GLU A 1 88 ? 3.017 8.036 9.658 1.00 95.38 88 GLU A N 1
ATOM 671 C CA . GLU A 1 88 ? 3.943 6.986 9.210 1.00 95.38 88 GLU A CA 1
ATOM 672 C C . GLU A 1 88 ? 3.331 5.590 9.380 1.00 95.38 88 GLU A C 1
ATOM 674 O O . GLU A 1 88 ? 3.330 4.790 8.446 1.00 95.38 88 GLU A O 1
ATOM 679 N N . GLU A 1 89 ? 2.714 5.317 10.530 1.00 97.44 89 GLU A N 1
ATOM 680 C CA . GLU A 1 89 ? 2.044 4.040 10.803 1.00 97.44 89 GLU A CA 1
ATOM 681 C C . GLU A 1 89 ? 0.818 3.831 9.911 1.00 97.44 89 GLU A C 1
ATOM 683 O O . GLU A 1 89 ? 0.606 2.731 9.398 1.00 97.44 89 GLU A O 1
ATOM 688 N N . ARG A 1 90 ? 0.048 4.894 9.644 1.00 97.81 90 ARG A N 1
ATOM 689 C CA . ARG A 1 90 ? -1.060 4.875 8.675 1.00 97.81 90 ARG A CA 1
ATOM 690 C C . ARG A 1 90 ? -0.570 4.524 7.279 1.00 97.81 90 ARG A C 1
ATOM 692 O O . ARG A 1 90 ? -1.163 3.678 6.612 1.00 97.81 90 ARG A O 1
ATOM 699 N N . SER A 1 91 ? 0.523 5.150 6.850 1.00 97.25 91 SER A N 1
ATOM 700 C CA . SER A 1 91 ? 1.156 4.881 5.556 1.00 97.25 91 SER A CA 1
ATOM 701 C C . SER A 1 91 ? 1.645 3.438 5.472 1.00 97.25 91 SER A C 1
ATOM 703 O O . SER A 1 91 ? 1.373 2.757 4.483 1.00 97.25 91 SER A O 1
ATOM 705 N N . ALA A 1 92 ? 2.261 2.925 6.537 1.00 97.38 92 ALA A N 1
ATOM 706 C CA . ALA A 1 92 ? 2.716 1.545 6.596 1.00 97.38 92 ALA A CA 1
ATOM 707 C C . ALA A 1 92 ? 1.558 0.531 6.564 1.00 97.38 92 ALA A C 1
ATOM 709 O O . ALA A 1 92 ? 1.621 -0.442 5.815 1.00 97.38 92 ALA A O 1
ATOM 710 N N . MET A 1 93 ? 0.476 0.755 7.315 1.00 98.19 93 MET A N 1
ATOM 711 C CA . MET A 1 93 ? -0.694 -0.136 7.308 1.00 98.19 93 MET A CA 1
ATOM 712 C C . MET A 1 93 ? -1.467 -0.078 5.987 1.00 98.19 93 MET A C 1
ATOM 714 O O . MET A 1 93 ? -1.918 -1.107 5.482 1.00 98.19 93 MET A O 1
ATOM 718 N N . ALA A 1 94 ? -1.577 1.102 5.373 1.00 97.94 94 ALA A N 1
ATOM 719 C CA . ALA A 1 94 ? -2.138 1.224 4.033 1.00 97.94 94 ALA A CA 1
ATOM 720 C C . ALA A 1 94 ? -1.276 0.475 3.001 1.00 97.94 94 ALA A C 1
ATOM 722 O O . ALA A 1 94 ? -1.817 -0.182 2.110 1.00 97.94 94 ALA A O 1
ATOM 723 N N . TRP A 1 95 ? 0.055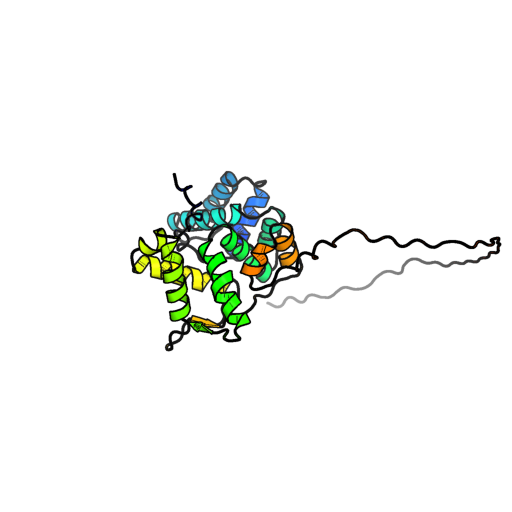 0.519 3.139 1.00 98.12 95 TRP A N 1
ATOM 724 C CA . TRP A 1 95 ? 0.965 -0.236 2.274 1.00 98.12 95 TRP A CA 1
ATOM 725 C C . TRP A 1 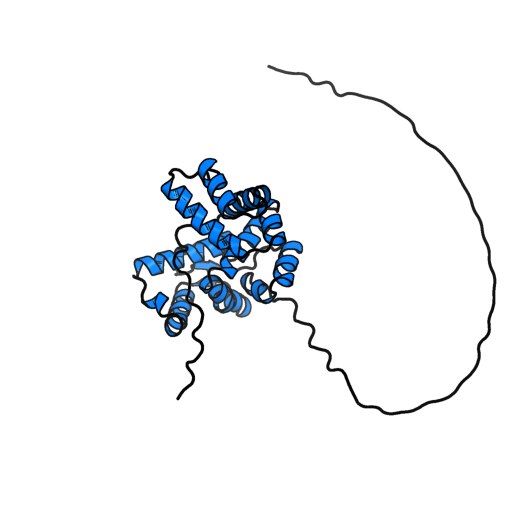95 ? 0.843 -1.743 2.494 1.00 98.12 95 TRP A C 1
ATOM 727 O O . TRP A 1 95 ? 0.751 -2.495 1.527 1.00 98.12 95 TRP A O 1
ATOM 737 N N . LEU A 1 96 ? 0.716 -2.189 3.744 1.00 98.19 96 LEU A N 1
ATOM 738 C CA . LEU A 1 96 ? 0.441 -3.587 4.071 1.00 98.19 96 LEU A CA 1
ATOM 739 C C . LEU A 1 96 ? -0.833 -4.095 3.379 1.00 98.19 96 LEU A C 1
ATOM 741 O O . LEU A 1 96 ? -0.842 -5.184 2.807 1.00 98.19 96 LEU A O 1
ATOM 745 N N . ALA A 1 97 ? -1.896 -3.289 3.375 1.00 97.62 97 ALA A N 1
ATOM 746 C CA . ALA A 1 97 ? -3.144 -3.622 2.691 1.00 97.62 97 ALA A CA 1
ATOM 747 C C . ALA A 1 97 ? -2.958 -3.756 1.167 1.00 97.62 97 ALA A C 1
ATOM 749 O O . ALA A 1 97 ? -3.570 -4.617 0.531 1.00 97.62 97 ALA A O 1
ATOM 750 N N . VAL A 1 98 ? -2.089 -2.926 0.577 1.00 97.25 98 VAL A N 1
ATOM 751 C CA . VAL A 1 98 ? -1.687 -3.037 -0.832 1.00 97.25 98 VAL A CA 1
ATOM 752 C C . VAL A 1 98 ? -0.921 -4.334 -1.072 1.00 97.25 98 VAL A C 1
ATOM 754 O O . VAL A 1 98 ? -1.310 -5.072 -1.970 1.00 97.25 98 VAL A O 1
ATOM 757 N N . LEU A 1 99 ? 0.085 -4.661 -0.258 1.00 96.38 99 LEU A N 1
ATOM 758 C CA . LEU A 1 99 ? 0.869 -5.896 -0.395 1.00 96.38 99 LEU A CA 1
ATOM 759 C C . LEU A 1 99 ? -0.011 -7.154 -0.351 1.00 96.38 99 LEU A C 1
ATOM 761 O O . LEU A 1 99 ? 0.177 -8.071 -1.145 1.00 96.38 99 LEU A O 1
ATOM 765 N N . LYS A 1 100 ? -1.012 -7.183 0.535 1.00 95.50 100 LYS A N 1
ATOM 766 C CA . LYS A 1 100 ? -1.926 -8.326 0.669 1.00 95.50 100 LYS A CA 1
ATOM 767 C C . LYS A 1 100 ? -2.870 -8.499 -0.522 1.00 95.50 100 LYS A C 1
ATOM 769 O O . LYS A 1 100 ? -3.227 -9.623 -0.869 1.00 95.50 100 LYS A O 1
ATOM 774 N N . ARG A 1 101 ? -3.308 -7.402 -1.147 1.00 94.38 101 ARG A N 1
ATOM 775 C CA . ARG A 1 101 ? -4.325 -7.437 -2.214 1.00 94.38 101 ARG A CA 1
ATOM 776 C C . ARG A 1 101 ? -3.741 -7.372 -3.624 1.00 94.38 101 ARG A C 1
ATOM 778 O O . ARG A 1 101 ? -4.280 -7.979 -4.546 1.00 94.38 101 ARG A O 1
ATOM 785 N N . ILE A 1 102 ? -2.697 -6.579 -3.816 1.00 94.94 102 ILE A N 1
ATOM 786 C CA . ILE A 1 102 ? -2.141 -6.208 -5.116 1.00 94.94 102 ILE A CA 1
ATOM 787 C C . ILE A 1 102 ? -0.793 -6.916 -5.250 1.00 94.94 102 ILE A C 1
ATOM 789 O O . ILE A 1 102 ? 0.258 -6.343 -4.982 1.00 94.94 102 ILE A O 1
ATOM 793 N N . GLN A 1 103 ? -0.835 -8.184 -5.660 1.00 93.81 103 GLN A N 1
ATOM 794 C CA . GLN A 1 103 ? 0.337 -9.070 -5.664 1.00 93.81 103 GLN A CA 1
ATOM 795 C C . GLN A 1 103 ? 1.498 -8.546 -6.523 1.00 93.81 103 GLN A C 1
ATOM 797 O O . GLN A 1 103 ? 2.640 -8.599 -6.087 1.00 93.81 103 GLN A O 1
ATOM 802 N N . ILE A 1 104 ? 1.217 -7.893 -7.658 1.00 95.25 104 ILE A N 1
ATOM 803 C CA . ILE A 1 104 ? 2.259 -7.234 -8.465 1.00 95.25 104 ILE A CA 1
ATOM 804 C C . ILE A 1 104 ? 3.068 -6.196 -7.668 1.00 95.25 104 ILE A C 1
ATOM 806 O O . ILE A 1 104 ? 4.248 -5.998 -7.934 1.00 95.25 104 ILE A O 1
ATOM 810 N N . ALA A 1 105 ? 2.458 -5.527 -6.683 1.00 96.00 105 ALA A N 1
ATOM 811 C CA . ALA A 1 105 ? 3.163 -4.582 -5.824 1.00 96.00 105 ALA A CA 1
ATOM 812 C C . ALA A 1 105 ? 4.108 -5.305 -4.851 1.00 96.00 105 ALA A C 1
ATOM 814 O O . ALA A 1 105 ? 5.213 -4.825 -4.610 1.00 96.00 105 ALA A O 1
ATOM 815 N N . ALA A 1 106 ? 3.688 -6.461 -4.325 1.00 95.06 106 ALA A N 1
ATOM 816 C CA . ALA A 1 106 ? 4.509 -7.297 -3.455 1.00 95.06 106 ALA A CA 1
ATOM 817 C C . ALA A 1 106 ? 5.696 -7.914 -4.209 1.00 95.06 106 ALA A C 1
ATOM 819 O O . ALA A 1 106 ? 6.825 -7.839 -3.722 1.00 95.06 106 ALA A O 1
ATOM 820 N N . ASP A 1 107 ? 5.453 -8.442 -5.409 1.00 95.38 107 ASP A N 1
ATOM 821 C CA . ASP A 1 107 ? 6.487 -9.021 -6.269 1.00 95.38 107 ASP A CA 1
ATOM 822 C C . ASP A 1 107 ? 7.501 -7.958 -6.697 1.00 95.38 107 ASP A C 1
ATOM 824 O O . ASP A 1 107 ? 8.702 -8.140 -6.532 1.00 95.38 107 ASP A O 1
ATOM 828 N N . LEU A 1 108 ? 7.043 -6.780 -7.131 1.00 96.12 108 LEU A N 1
ATOM 829 C CA . LEU A 1 108 ? 7.953 -5.710 -7.546 1.00 96.12 108 LEU A CA 1
ATOM 830 C C . LEU A 1 108 ? 8.801 -5.182 -6.376 1.00 96.12 108 LEU A C 1
ATOM 832 O O . LEU A 1 108 ? 9.989 -4.907 -6.552 1.00 96.12 108 LEU A O 1
ATOM 836 N N . SER A 1 109 ? 8.235 -5.088 -5.168 1.00 95.94 109 SER A N 1
ATOM 837 C CA . SER A 1 109 ? 9.023 -4.777 -3.969 1.00 95.94 109 SER A CA 1
ATOM 838 C C . SER A 1 109 ? 10.096 -5.829 -3.683 1.00 95.94 109 SER A C 1
ATOM 840 O O . SER A 1 109 ? 11.225 -5.471 -3.352 1.00 95.94 109 SER A O 1
ATOM 842 N N . ARG A 1 110 ? 9.750 -7.116 -3.798 1.00 94.56 110 ARG A N 1
ATOM 843 C CA . ARG A 1 110 ? 10.650 -8.235 -3.498 1.00 94.56 110 ARG A CA 1
ATOM 844 C C . ARG A 1 110 ? 11.765 -8.374 -4.525 1.00 94.56 110 ARG A C 1
ATOM 846 O O . ARG A 1 110 ? 12.918 -8.492 -4.130 1.00 94.56 110 ARG A O 1
ATOM 853 N N . ASP A 1 111 ? 11.416 -8.380 -5.802 1.00 94.56 111 ASP A N 1
ATOM 854 C CA . ASP A 1 111 ? 12.341 -8.801 -6.852 1.00 94.56 111 ASP A CA 1
ATOM 855 C C . ASP A 1 111 ? 13.116 -7.626 -7.425 1.00 94.56 111 ASP A C 1
ATOM 857 O O . ASP A 1 111 ? 14.267 -7.783 -7.791 1.00 94.56 111 ASP A O 1
ATOM 861 N N . VAL A 1 112 ? 12.517 -6.431 -7.459 1.00 96.44 112 VAL A N 1
ATOM 862 C CA . VAL A 1 112 ? 13.166 -5.252 -8.042 1.00 96.44 112 VAL A CA 1
ATOM 863 C C . VAL A 1 112 ? 13.688 -4.333 -6.950 1.00 96.44 112 VAL A C 1
ATOM 865 O O . VAL A 1 112 ? 14.878 -4.039 -6.894 1.00 96.44 112 VAL A O 1
ATOM 868 N N . LEU A 1 113 ? 12.815 -3.843 -6.064 1.00 96.38 113 LEU A N 1
ATOM 869 C CA . LEU A 1 113 ? 13.218 -2.800 -5.114 1.00 96.38 113 LEU A CA 1
ATOM 870 C C . LEU A 1 113 ? 14.239 -3.310 -4.091 1.00 96.38 113 LEU A C 1
ATOM 872 O O . LEU A 1 113 ? 15.193 -2.598 -3.778 1.00 96.38 113 LEU A O 1
ATOM 876 N N . LEU A 1 114 ? 14.065 -4.531 -3.579 1.00 94.12 114 LEU A N 1
ATOM 877 C CA . LEU A 1 114 ? 15.028 -5.108 -2.645 1.00 94.12 114 LEU A CA 1
ATOM 878 C C . LEU A 1 114 ? 16.373 -5.378 -3.331 1.00 94.12 114 LEU A C 1
ATOM 880 O O . LEU A 1 114 ? 17.408 -5.042 -2.759 1.00 94.12 114 LEU A O 1
ATOM 884 N N . GLU A 1 115 ? 16.361 -5.905 -4.561 1.00 93.56 115 GLU A N 1
ATOM 885 C CA . GLU A 1 115 ? 17.580 -6.138 -5.343 1.00 93.56 115 GLU A CA 1
ATOM 886 C C . GLU A 1 115 ? 18.361 -4.836 -5.557 1.00 93.56 115 GLU A C 1
ATOM 888 O O . GLU A 1 115 ? 19.563 -4.812 -5.311 1.00 93.56 115 GLU A O 1
ATOM 893 N N . LYS A 1 116 ? 17.686 -3.727 -5.893 1.00 95.19 116 LYS A N 1
ATOM 894 C CA . LYS A 1 116 ? 18.324 -2.404 -6.042 1.00 95.19 116 LYS A CA 1
ATOM 895 C C . LYS A 1 116 ? 19.069 -1.947 -4.789 1.00 95.19 116 LYS A C 1
ATOM 897 O O . LYS A 1 116 ? 20.130 -1.328 -4.883 1.00 95.19 116 LYS A O 1
ATOM 902 N N . LEU A 1 117 ? 18.537 -2.251 -3.604 1.00 93.69 117 LEU A N 1
ATOM 903 C CA . LEU A 1 117 ? 19.234 -1.962 -2.350 1.00 93.69 117 LEU A CA 1
ATOM 904 C C . LEU A 1 117 ? 20.406 -2.921 -2.114 1.00 93.69 117 LEU A C 1
ATOM 906 O O . LEU A 1 117 ? 21.460 -2.487 -1.652 1.00 93.69 117 LEU A O 1
ATOM 910 N N . SER A 1 118 ? 20.243 -4.205 -2.436 1.00 91.50 118 SER A N 1
ATOM 911 C CA . SER A 1 118 ? 21.290 -5.222 -2.287 1.00 91.50 118 SER A CA 1
ATOM 912 C C . SER A 1 118 ? 22.463 -5.026 -3.253 1.00 91.50 118 SER A C 1
ATOM 914 O O . SER A 1 118 ? 23.603 -5.275 -2.872 1.00 91.50 118 SER A O 1
ATOM 916 N N . SER A 1 119 ? 22.208 -4.546 -4.471 1.00 92.81 119 SER A N 1
ATOM 917 C CA . SER A 1 119 ? 23.218 -4.294 -5.504 1.00 92.81 119 SER A CA 1
ATOM 918 C C . SER A 1 119 ? 23.928 -2.944 -5.357 1.00 92.81 119 SER A C 1
ATOM 920 O O . SER A 1 119 ? 24.761 -2.606 -6.196 1.00 92.81 119 SER A O 1
ATOM 922 N N . LEU A 1 120 ? 23.587 -2.153 -4.330 1.00 90.06 120 LEU A N 1
ATOM 923 C CA . LEU A 1 120 ? 24.095 -0.793 -4.099 1.00 90.06 120 LEU A CA 1
ATOM 924 C C . LEU A 1 120 ? 23.848 0.185 -5.272 1.00 90.06 120 LEU A C 1
ATOM 926 O O . LEU A 1 120 ? 24.503 1.223 -5.359 1.00 90.06 120 LEU A O 1
ATOM 930 N N . ASP A 1 121 ? 22.865 -0.097 -6.135 1.00 94.38 121 ASP A N 1
ATOM 931 C CA . ASP A 1 121 ? 22.329 0.836 -7.139 1.00 94.38 121 ASP A CA 1
ATOM 932 C C . ASP A 1 121 ? 20.866 1.127 -6.791 1.00 94.38 121 ASP A C 1
ATOM 934 O O . ASP A 1 121 ? 19.956 0.543 -7.380 1.00 94.38 121 ASP A O 1
ATOM 938 N N . PRO A 1 122 ? 20.598 2.033 -5.833 1.00 95.00 122 PRO A N 1
ATOM 939 C CA . PRO A 1 122 ? 19.239 2.295 -5.375 1.00 95.00 122 PRO A CA 1
ATOM 940 C C . PRO A 1 122 ? 18.401 3.043 -6.420 1.00 95.00 122 PRO A C 1
ATOM 942 O O . PRO A 1 122 ? 17.258 3.393 -6.153 1.00 95.00 122 PRO A O 1
ATOM 945 N N . VAL A 1 123 ? 18.925 3.362 -7.602 1.00 95.94 123 VAL A N 1
ATOM 946 C CA . VAL A 1 123 ? 18.182 4.125 -8.603 1.00 95.94 123 VAL A CA 1
ATOM 947 C C . VAL A 1 123 ? 17.247 3.187 -9.373 1.00 95.94 123 VAL A C 1
ATOM 949 O O . VAL A 1 123 ? 17.678 2.287 -10.088 1.00 95.94 123 VAL A O 1
ATOM 952 N N . LEU A 1 124 ? 15.939 3.426 -9.284 1.00 96.62 124 LEU A N 1
ATOM 953 C CA . LEU A 1 124 ? 14.948 2.719 -10.092 1.00 96.62 124 LEU A CA 1
ATOM 954 C C . LEU A 1 124 ? 14.813 3.406 -11.455 1.00 96.62 124 LEU A C 1
ATOM 956 O O . LEU A 1 124 ? 14.557 4.612 -11.525 1.00 96.62 124 LEU A O 1
ATOM 960 N N . ARG A 1 125 ? 14.948 2.657 -12.548 1.00 95.38 125 ARG A N 1
ATOM 961 C CA . ARG A 1 125 ? 14.868 3.147 -13.933 1.00 95.38 125 ARG A CA 1
ATOM 962 C C . ARG A 1 125 ? 13.679 2.534 -14.668 1.00 95.38 125 ARG A C 1
ATOM 964 O O . ARG A 1 125 ? 13.108 1.524 -14.267 1.00 95.38 125 ARG A O 1
ATOM 971 N N . ARG A 1 126 ? 13.301 3.150 -15.792 1.00 93.88 126 ARG A N 1
ATOM 972 C CA . ARG A 1 126 ? 12.268 2.608 -16.695 1.00 93.88 126 ARG A CA 1
ATOM 973 C C . ARG A 1 126 ? 12.628 1.228 -17.242 1.00 93.88 126 ARG A C 1
ATOM 975 O O . ARG A 1 126 ? 11.720 0.425 -17.414 1.00 93.88 126 ARG A O 1
ATOM 982 N N . SER A 1 127 ? 13.911 0.966 -17.491 1.00 94.44 127 SER A N 1
ATOM 983 C CA . SER A 1 127 ? 14.404 -0.336 -17.955 1.00 94.44 127 SER A CA 1
ATOM 984 C C . SER A 1 127 ? 14.139 -1.445 -16.941 1.00 94.44 127 SER A C 1
ATOM 986 O O . SER A 1 127 ? 13.691 -2.512 -17.332 1.00 94.44 127 SER A O 1
ATOM 988 N N . ASP A 1 128 ? 14.323 -1.168 -15.647 1.00 95.38 128 ASP A N 1
ATOM 989 C CA . ASP A 1 128 ? 14.070 -2.144 -14.578 1.00 95.38 128 ASP A CA 1
ATOM 990 C C . ASP A 1 128 ? 12.584 -2.518 -14.523 1.00 95.38 128 ASP A C 1
ATOM 992 O O . ASP A 1 128 ? 12.216 -3.686 -14.458 1.00 95.38 128 ASP A O 1
ATOM 996 N N . MET A 1 129 ? 11.710 -1.509 -14.625 1.00 93.38 129 MET A N 1
ATOM 997 C CA . MET A 1 129 ? 10.267 -1.735 -14.714 1.00 93.38 129 MET A CA 1
ATOM 998 C C . MET A 1 129 ? 9.887 -2.500 -15.985 1.00 93.38 129 MET A C 1
ATOM 1000 O O . MET A 1 129 ? 8.985 -3.323 -15.936 1.00 93.38 129 MET A O 1
ATOM 1004 N N . ALA A 1 130 ? 10.518 -2.217 -17.128 1.00 92.88 130 ALA A N 1
ATOM 1005 C CA . ALA A 1 130 ? 10.233 -2.930 -18.372 1.00 92.88 130 ALA A CA 1
ATOM 1006 C C . ALA A 1 130 ? 10.616 -4.412 -18.257 1.00 92.88 130 ALA A C 1
ATOM 1008 O O . ALA A 1 130 ? 9.760 -5.263 -18.482 1.00 92.88 130 ALA A O 1
ATOM 1009 N N . ALA A 1 131 ? 11.835 -4.697 -17.789 1.00 94.25 131 ALA A N 1
ATOM 1010 C CA . ALA A 1 131 ? 12.332 -6.055 -17.579 1.00 94.25 131 ALA A CA 1
ATOM 1011 C C . ALA A 1 131 ? 11.431 -6.861 -16.629 1.00 94.25 131 ALA A C 1
ATOM 1013 O O . ALA A 1 131 ? 11.064 -7.989 -16.944 1.00 94.25 131 ALA A O 1
ATOM 1014 N N . PHE A 1 132 ? 10.987 -6.258 -15.519 1.00 95.06 132 PHE A N 1
ATOM 1015 C CA . PHE A 1 132 ? 10.050 -6.909 -14.600 1.00 95.06 132 PHE A CA 1
ATOM 1016 C C . PHE A 1 132 ? 8.724 -7.285 -15.279 1.00 95.06 132 PHE A C 1
ATOM 1018 O O . PHE A 1 132 ? 8.217 -8.384 -15.079 1.00 95.06 132 PHE A O 1
ATOM 1025 N N . TYR A 1 133 ? 8.136 -6.390 -16.082 1.00 92.50 133 TYR A N 1
ATOM 1026 C CA . TYR A 1 133 ? 6.874 -6.696 -16.770 1.00 92.50 133 TYR A CA 1
ATOM 1027 C C . TYR A 1 133 ? 7.062 -7.791 -17.824 1.00 92.50 133 TYR A C 1
ATOM 1029 O O . TYR A 1 133 ? 6.247 -8.704 -17.872 1.00 92.50 133 TYR A O 1
ATOM 1037 N N . GLU A 1 134 ? 8.135 -7.733 -18.615 1.00 92.00 134 GLU A N 1
ATOM 1038 C CA . GLU A 1 134 ? 8.463 -8.763 -19.613 1.00 92.00 134 GLU A CA 1
ATOM 1039 C C . GLU A 1 134 ? 8.667 -10.140 -18.968 1.00 92.00 134 GLU A C 1
ATOM 1041 O O . GLU A 1 134 ? 8.224 -11.160 -19.4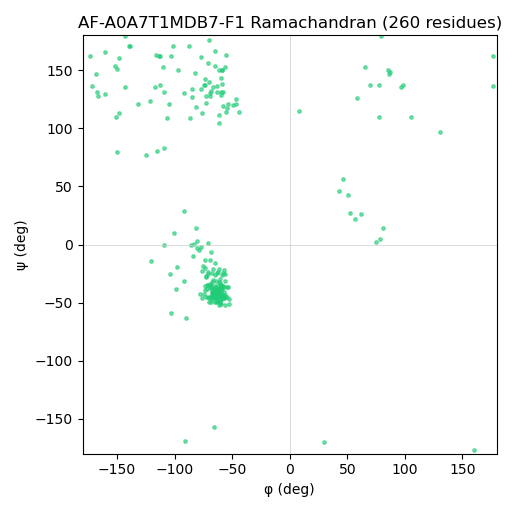98 1.00 92.00 134 GLU A O 1
ATOM 1046 N N . GLU A 1 135 ? 9.302 -10.184 -17.795 1.00 92.31 135 GLU A N 1
ATOM 1047 C CA . GLU A 1 135 ? 9.462 -11.419 -17.038 1.00 92.31 135 GLU A CA 1
ATOM 1048 C C . GLU A 1 135 ? 8.125 -11.946 -16.507 1.00 92.31 135 GLU A C 1
ATOM 1050 O O . GLU A 1 135 ? 7.819 -13.130 -16.676 1.00 92.31 135 GLU A O 1
ATOM 1055 N N . ARG A 1 136 ? 7.307 -11.069 -15.912 1.00 91.94 136 ARG A N 1
ATOM 1056 C CA . ARG A 1 136 ? 6.023 -11.441 -15.305 1.00 91.94 136 ARG A CA 1
ATOM 1057 C C . ARG A 1 136 ? 4.932 -11.771 -16.314 1.00 91.94 136 ARG A C 1
ATOM 1059 O O . ARG A 1 136 ? 4.062 -12.569 -15.988 1.00 91.94 136 ARG A O 1
ATOM 1066 N N . GLU A 1 137 ? 4.969 -11.231 -17.529 1.00 90.06 137 GLU A N 1
ATOM 1067 C CA . GLU A 1 137 ? 3.985 -11.523 -18.583 1.00 90.06 137 GLU A CA 1
ATOM 1068 C C . GLU A 1 137 ? 3.917 -13.013 -18.957 1.00 90.06 137 GLU A C 1
ATOM 1070 O O . GLU A 1 137 ? 2.854 -13.481 -19.368 1.00 90.06 137 GLU A O 1
ATOM 1075 N N . ARG A 1 138 ? 5.007 -13.774 -18.761 1.00 88.06 138 ARG A N 1
ATOM 1076 C CA . ARG A 1 138 ? 5.033 -15.227 -19.010 1.00 88.06 138 ARG A CA 1
ATOM 1077 C C . ARG A 1 138 ? 4.095 -15.999 -18.084 1.00 88.06 138 ARG A C 1
ATOM 1079 O O . ARG A 1 138 ? 3.396 -16.900 -18.542 1.00 88.06 138 ARG A O 1
ATOM 1086 N N . ASP A 1 139 ? 4.067 -15.616 -16.811 1.00 89.38 139 ASP A N 1
ATOM 1087 C CA . ASP A 1 139 ? 3.281 -16.286 -15.771 1.00 89.38 139 ASP A CA 1
ATOM 1088 C C . ASP A 1 139 ? 1.939 -15.575 -15.504 1.00 89.38 139 ASP A C 1
ATOM 1090 O O . ASP A 1 139 ? 1.000 -16.173 -14.978 1.00 89.38 139 ASP A O 1
ATOM 1094 N N . HIS A 1 140 ? 1.825 -14.305 -15.911 1.00 91.31 140 HIS A N 1
ATOM 1095 C CA . HIS A 1 140 ? 0.663 -13.436 -15.717 1.00 91.31 140 HIS A CA 1
ATOM 1096 C C . HIS A 1 140 ? 0.167 -12.860 -17.055 1.00 91.31 140 HIS A C 1
ATOM 1098 O O . HIS A 1 140 ? 0.386 -11.677 -17.349 1.00 91.31 140 HIS A O 1
ATOM 1104 N N . PRO A 1 141 ? -0.551 -13.654 -17.876 1.00 89.69 141 PRO A N 1
ATOM 1105 C CA . PRO A 1 141 ? -1.003 -13.233 -19.205 1.00 89.69 141 PRO A CA 1
ATOM 1106 C C . PRO A 1 141 ? -1.956 -12.027 -19.173 1.00 89.69 141 PRO A C 1
ATOM 1108 O O . PRO A 1 141 ? -2.081 -11.303 -20.162 1.00 89.69 141 PRO A O 1
ATOM 1111 N N . GLU A 1 142 ? -2.616 -11.758 -18.040 1.00 92.69 142 GLU A N 1
ATOM 1112 C CA . GLU A 1 142 ? -3.403 -10.538 -17.843 1.00 92.69 142 GLU A CA 1
ATOM 1113 C C . GLU A 1 142 ? -2.599 -9.239 -18.010 1.00 92.69 142 GLU A C 1
ATOM 1115 O O . GLU A 1 142 ? -3.198 -8.218 -18.343 1.00 92.69 142 GLU A O 1
ATOM 1120 N N . LEU A 1 143 ? -1.273 -9.255 -17.817 1.00 89.88 143 LEU A N 1
ATOM 1121 C CA . LEU A 1 143 ? -0.417 -8.089 -18.055 1.00 89.88 143 LEU A CA 1
ATOM 1122 C C . LEU A 1 143 ? -0.282 -7.776 -19.548 1.00 89.88 143 LEU A C 1
ATOM 1124 O O . LEU A 1 143 ? -0.455 -6.619 -19.945 1.00 89.88 143 LEU A O 1
ATOM 1128 N N . GLY A 1 144 ? -0.059 -8.806 -20.367 1.00 87.81 144 GLY A N 1
ATOM 1129 C CA . GLY A 1 144 ? 0.033 -8.682 -21.824 1.00 87.81 144 GLY A CA 1
ATOM 1130 C C . GLY A 1 144 ? -1.315 -8.379 -22.486 1.00 87.81 144 GLY A C 1
ATOM 1131 O O . GLY A 1 144 ? -1.369 -7.745 -23.535 1.00 87.81 144 GLY A O 1
ATOM 1132 N N . ALA A 1 145 ? -2.427 -8.762 -21.848 1.00 89.88 145 ALA A N 1
ATOM 1133 C CA . ALA A 1 145 ? -3.777 -8.461 -22.330 1.00 89.88 145 ALA A CA 1
ATOM 1134 C C . ALA A 1 145 ? -4.193 -6.984 -22.150 1.00 89.88 145 ALA A C 1
ATOM 1136 O O . ALA A 1 145 ? -5.210 -6.551 -22.699 1.00 89.88 145 ALA A O 1
ATOM 1137 N N . LEU A 1 146 ? -3.451 -6.197 -21.363 1.00 90.69 146 LEU A N 1
ATOM 1138 C CA . LEU A 1 146 ? -3.754 -4.783 -21.162 1.00 90.69 146 LEU A CA 1
ATOM 1139 C C . LEU A 1 146 ? -3.383 -3.944 -22.389 1.00 90.69 146 LEU A C 1
ATOM 1141 O O . LEU A 1 146 ? -2.273 -4.010 -22.905 1.00 90.69 146 LEU A O 1
ATOM 1145 N N . ALA A 1 147 ? -4.269 -3.018 -22.761 1.00 92.25 147 ALA A N 1
ATOM 1146 C CA . ALA A 1 147 ? -3.915 -1.955 -23.696 1.00 92.25 147 ALA A CA 1
ATOM 1147 C C . ALA A 1 147 ? -2.732 -1.110 -23.157 1.00 92.25 147 ALA A C 1
ATOM 1149 O O . ALA A 1 147 ? -2.654 -0.886 -21.940 1.00 92.25 147 ALA A O 1
ATOM 1150 N N . PRO A 1 148 ? -1.878 -0.529 -24.026 1.00 91.00 148 PRO A N 1
ATOM 1151 C CA . PRO A 1 148 ? -0.709 0.251 -23.598 1.00 91.00 148 PRO A CA 1
ATOM 1152 C C . PRO A 1 148 ? -1.039 1.388 -22.618 1.00 91.00 148 PRO A C 1
ATOM 1154 O O . PRO A 1 148 ? -0.312 1.645 -21.657 1.00 91.00 148 PRO A O 1
ATOM 1157 N N . SER A 1 149 ? -2.186 2.048 -22.806 1.00 93.06 149 SER A N 1
ATOM 1158 C CA . SER A 1 149 ? -2.655 3.114 -21.913 1.00 93.06 149 SER A CA 1
ATOM 1159 C C . SER A 1 149 ? -3.039 2.602 -20.518 1.00 93.06 149 SER A C 1
ATOM 1161 O O . SER A 1 149 ? -2.845 3.312 -19.529 1.00 93.06 149 SER A O 1
ATOM 1163 N N . SER A 1 150 ? -3.550 1.374 -20.410 1.00 92.06 150 SER A N 1
ATOM 1164 C CA . SER A 1 150 ? -3.870 0.722 -19.137 1.00 92.06 150 SER A CA 1
ATOM 1165 C C . SER A 1 150 ? -2.608 0.254 -18.422 1.00 92.06 150 SER A C 1
ATOM 1167 O O . SER A 1 150 ? -2.469 0.524 -17.231 1.00 92.06 150 SER A O 1
ATOM 1169 N N . GLN A 1 151 ? -1.649 -0.338 -19.142 1.00 91.12 151 GLN A N 1
ATOM 1170 C CA . GLN A 1 151 ? -0.340 -0.675 -18.571 1.00 91.12 151 GLN A CA 1
ATOM 1171 C C . GLN A 1 151 ? 0.342 0.566 -17.981 1.00 91.12 151 GLN A C 1
ATOM 1173 O O . GLN A 1 151 ? 0.815 0.549 -16.844 1.00 91.12 151 GLN A O 1
ATOM 1178 N N . GLN A 1 152 ? 0.319 1.688 -18.709 1.00 92.12 152 GLN A N 1
ATOM 1179 C CA . GLN A 1 152 ? 0.878 2.946 -18.221 1.00 92.12 152 GLN A CA 1
ATOM 1180 C C . GLN A 1 152 ? 0.171 3.455 -16.954 1.00 92.12 152 GLN A C 1
ATOM 1182 O O . GLN A 1 152 ? 0.834 3.970 -16.049 1.00 92.12 152 GLN A O 1
ATOM 1187 N N . LYS A 1 153 ? -1.157 3.299 -16.853 1.00 93.00 153 LYS A N 1
ATOM 1188 C CA . LYS A 1 153 ? -1.923 3.654 -15.645 1.00 93.00 153 LYS A CA 1
ATOM 1189 C C . LYS A 1 153 ? -1.547 2.779 -14.452 1.00 93.00 153 LYS A C 1
ATOM 1191 O O . LYS A 1 153 ? -1.325 3.322 -13.374 1.00 93.00 153 LYS A O 1
ATOM 1196 N N . VAL A 1 154 ? -1.429 1.466 -14.648 1.00 94.12 154 VAL A N 1
ATOM 1197 C CA . VAL A 1 154 ? -1.000 0.513 -13.609 1.00 94.12 154 VAL A CA 1
ATOM 1198 C C . VAL A 1 154 ? 0.396 0.874 -13.100 1.00 94.12 154 VAL A C 1
ATOM 1200 O O . VAL A 1 154 ? 0.572 1.087 -11.900 1.00 94.12 154 VAL A O 1
ATOM 1203 N N . ARG A 1 155 ? 1.365 1.065 -14.005 1.00 93.44 155 ARG A N 1
ATOM 1204 C CA . ARG A 1 155 ? 2.734 1.490 -13.660 1.00 93.44 155 ARG A CA 1
ATOM 1205 C C . ARG A 1 155 ? 2.750 2.811 -12.895 1.00 93.44 155 ARG A C 1
ATOM 1207 O O . ARG A 1 155 ? 3.416 2.926 -11.870 1.00 93.44 155 ARG A O 1
ATOM 1214 N N . SER A 1 156 ? 1.996 3.804 -13.366 1.00 93.38 156 SER A N 1
ATOM 1215 C CA . SER A 1 156 ? 1.930 5.120 -12.719 1.00 93.38 156 SER A CA 1
ATOM 1216 C C . SER A 1 156 ? 1.319 5.034 -11.318 1.00 93.38 156 SER A C 1
ATOM 1218 O O . SER A 1 156 ? 1.835 5.658 -10.392 1.00 93.38 156 SER A O 1
ATOM 1220 N N . ALA A 1 157 ? 0.265 4.231 -11.146 1.00 94.81 157 ALA A N 1
ATOM 1221 C CA . ALA A 1 157 ? -0.370 4.001 -9.853 1.00 94.81 157 ALA A CA 1
ATOM 1222 C C . ALA A 1 157 ? 0.571 3.285 -8.870 1.00 94.81 157 ALA A C 1
ATOM 1224 O O . ALA A 1 157 ? 0.681 3.718 -7.726 1.00 94.81 157 ALA A O 1
ATOM 1225 N N . LEU A 1 158 ? 1.299 2.252 -9.314 1.00 95.56 158 LEU A N 1
ATOM 1226 C CA . LEU A 1 158 ? 2.304 1.561 -8.494 1.00 95.56 158 LEU A CA 1
ATOM 1227 C C . LEU A 1 158 ? 3.416 2.509 -8.043 1.00 95.56 158 LEU A C 1
ATOM 1229 O O . LE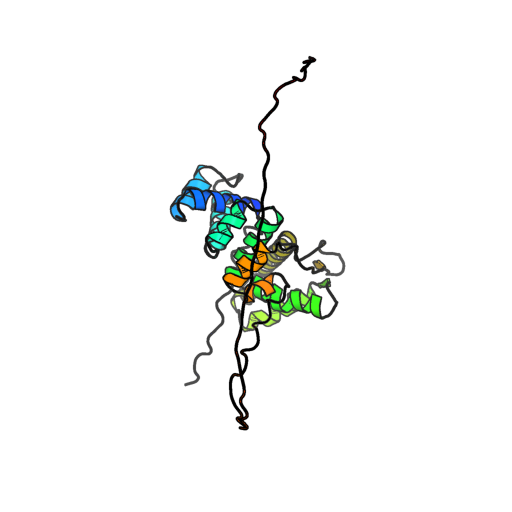U A 1 158 ? 3.683 2.620 -6.851 1.00 95.56 158 LEU A O 1
ATOM 1233 N N . LEU A 1 159 ? 4.007 3.263 -8.975 1.00 95.25 159 LEU A N 1
ATOM 1234 C CA . LEU A 1 159 ? 5.046 4.244 -8.653 1.00 95.25 159 LEU A CA 1
ATOM 1235 C C . LEU A 1 159 ? 4.552 5.313 -7.678 1.00 95.25 159 LEU A C 1
ATOM 1237 O O . LEU A 1 159 ? 5.312 5.766 -6.827 1.00 95.25 159 LEU A O 1
ATOM 1241 N N . GLN A 1 160 ? 3.295 5.739 -7.800 1.00 95.25 160 GLN A N 1
ATOM 1242 C CA . GLN A 1 160 ? 2.706 6.672 -6.849 1.00 95.25 160 GLN A CA 1
ATOM 1243 C C . GLN A 1 160 ? 2.559 6.039 -5.459 1.00 95.25 160 GLN A C 1
ATOM 1245 O O . GLN A 1 160 ? 2.940 6.668 -4.476 1.00 95.25 160 GLN A O 1
ATOM 1250 N N . MET A 1 161 ? 2.080 4.795 -5.372 1.00 96.31 161 MET A N 1
ATOM 1251 C CA . MET A 1 161 ? 1.956 4.082 -4.097 1.00 96.31 161 MET A CA 1
ATOM 1252 C C . MET A 1 161 ? 3.313 3.838 -3.429 1.00 96.31 161 MET A C 1
ATOM 1254 O O . MET A 1 161 ? 3.417 4.044 -2.226 1.00 96.31 161 MET A O 1
ATOM 1258 N N . PHE A 1 162 ? 4.368 3.505 -4.181 1.00 96.62 162 PHE A N 1
ATOM 1259 C CA . PHE A 1 162 ? 5.717 3.376 -3.617 1.00 96.62 162 PHE A CA 1
ATOM 1260 C C . PHE A 1 162 ? 6.228 4.688 -3.014 1.00 96.62 162 PHE A C 1
ATOM 1262 O O . PHE A 1 162 ? 6.836 4.675 -1.947 1.00 96.62 162 PHE A O 1
ATOM 1269 N N . ARG A 1 163 ? 5.960 5.831 -3.659 1.00 95.56 163 ARG A N 1
ATOM 1270 C CA . ARG A 1 163 ? 6.320 7.144 -3.098 1.00 95.56 163 ARG A CA 1
ATOM 1271 C C . ARG A 1 163 ? 5.528 7.454 -1.834 1.00 95.56 163 ARG A C 1
ATOM 1273 O O . ARG A 1 163 ? 6.110 7.889 -0.850 1.00 95.56 163 ARG A O 1
ATOM 1280 N N . GLU A 1 164 ? 4.219 7.212 -1.855 1.00 95.00 164 GLU A N 1
ATOM 1281 C CA . GLU A 1 164 ? 3.343 7.431 -0.695 1.00 95.00 164 GLU A CA 1
ATOM 1282 C C . GLU A 1 164 ? 3.696 6.509 0.483 1.00 95.00 164 GLU A C 1
ATOM 1284 O O . GLU A 1 164 ? 3.575 6.922 1.629 1.00 95.00 164 GLU A O 1
ATOM 1289 N N . ALA A 1 165 ? 4.190 5.300 0.211 1.00 95.94 165 ALA A N 1
ATOM 1290 C CA . ALA A 1 165 ? 4.684 4.365 1.220 1.00 95.94 165 ALA A CA 1
ATOM 1291 C C . ALA A 1 165 ? 6.117 4.673 1.699 1.00 95.94 165 ALA A C 1
ATOM 1293 O O . ALA A 1 165 ? 6.635 3.963 2.554 1.00 95.94 165 ALA A O 1
ATOM 1294 N N . GLY A 1 166 ? 6.785 5.686 1.136 1.00 95.25 166 GLY A N 1
ATOM 1295 C CA . GLY A 1 166 ? 8.162 6.051 1.484 1.00 95.25 166 GLY A CA 1
ATOM 1296 C C . GLY A 1 166 ? 9.249 5.161 0.870 1.00 95.25 166 GLY A C 1
ATOM 1297 O O . GLY A 1 166 ? 10.424 5.383 1.146 1.00 95.25 166 GLY A O 1
ATOM 1298 N N . LEU A 1 167 ? 8.886 4.206 0.007 1.00 96.50 167 LEU A N 1
ATOM 1299 C CA . LEU A 1 167 ? 9.802 3.262 -0.653 1.00 96.50 167 LEU A CA 1
ATOM 1300 C C . LEU A 1 167 ? 10.604 3.890 -1.796 1.00 96.50 167 LEU A C 1
ATOM 1302 O O . LEU A 1 167 ? 11.653 3.378 -2.181 1.00 96.50 167 LEU A O 1
ATOM 1306 N N . LEU A 1 168 ? 10.096 4.983 -2.368 1.00 96.50 168 LEU A N 1
ATOM 1307 C CA . LEU A 1 168 ? 10.706 5.670 -3.499 1.00 96.50 168 LEU A CA 1
ATOM 1308 C C . LEU A 1 168 ? 10.785 7.174 -3.223 1.00 96.50 168 LEU A C 1
ATOM 1310 O O . LEU A 1 168 ? 9.762 7.834 -3.044 1.00 96.50 168 LEU A O 1
ATOM 1314 N N . ALA A 1 169 ? 11.994 7.726 -3.242 1.00 95.25 169 ALA A N 1
ATOM 1315 C CA . ALA A 1 169 ? 12.252 9.155 -3.139 1.00 95.25 169 ALA A CA 1
ATOM 1316 C C . ALA A 1 169 ? 12.446 9.798 -4.519 1.00 95.25 169 ALA A C 1
ATOM 1318 O O . ALA A 1 169 ? 12.952 9.188 -5.464 1.00 95.25 169 ALA A O 1
ATOM 1319 N N . GLY A 1 170 ? 12.076 11.074 -4.626 1.00 91.75 170 GLY A N 1
ATOM 1320 C CA . GLY A 1 170 ? 12.242 11.854 -5.850 1.00 91.75 170 GLY A CA 1
ATOM 1321 C C . GLY A 1 170 ? 11.177 11.592 -6.922 1.00 91.75 170 GLY A C 1
ATOM 1322 O O . GLY A 1 170 ? 10.224 10.822 -6.761 1.00 91.75 170 GLY A O 1
ATOM 1323 N N . LYS A 1 171 ? 11.317 12.309 -8.038 1.00 85.12 171 LYS A N 1
ATOM 1324 C CA . LYS A 1 171 ? 10.401 12.250 -9.184 1.00 85.12 171 LYS A CA 1
ATOM 1325 C C . LYS A 1 171 ? 11.108 11.665 -10.396 1.00 85.12 171 LYS A C 1
ATOM 1327 O O . LYS A 1 171 ? 12.334 11.646 -10.466 1.00 85.12 171 LYS A O 1
ATOM 1332 N N . ALA A 1 172 ? 10.311 11.226 -11.365 1.00 84.19 172 ALA A N 1
ATOM 1333 C CA . ALA A 1 172 ? 10.849 10.765 -12.630 1.00 84.19 172 ALA A CA 1
ATOM 1334 C C . ALA A 1 172 ? 11.646 11.888 -13.321 1.00 84.19 172 ALA A C 1
ATOM 1336 O O . ALA A 1 172 ? 11.148 13.005 -13.472 1.00 84.19 172 ALA A O 1
ATOM 1337 N N . GLY A 1 173 ? 12.881 11.584 -13.717 1.00 80.25 173 GLY A N 1
ATOM 1338 C CA . GLY A 1 173 ? 13.801 12.512 -14.372 1.00 80.25 173 GLY A CA 1
ATOM 1339 C C . GLY A 1 173 ? 13.885 12.297 -15.885 1.00 80.25 173 GLY A C 1
ATOM 1340 O O . GLY A 1 173 ? 13.396 11.300 -16.423 1.00 80.25 173 GLY A O 1
ATOM 1341 N N . LYS A 1 174 ? 14.556 13.223 -16.583 1.00 71.81 174 LYS A N 1
ATOM 1342 C CA . LYS A 1 174 ? 14.764 13.154 -18.044 1.00 71.81 174 LYS A CA 1
ATOM 1343 C C . LYS A 1 174 ? 15.605 11.942 -18.480 1.00 71.81 174 LYS A C 1
ATOM 1345 O O . LYS A 1 174 ? 15.418 11.459 -19.587 1.00 71.81 174 LYS A O 1
ATOM 1350 N N . SER A 1 175 ? 16.447 11.404 -17.593 1.00 77.81 175 SER A N 1
ATOM 1351 C CA . SER A 1 175 ? 17.337 10.255 -17.855 1.00 77.81 175 SER A CA 1
ATOM 1352 C C . SER A 1 175 ? 16.654 8.876 -17.735 1.00 77.81 175 SER A C 1
ATOM 1354 O O . SER A 1 175 ? 17.307 7.851 -17.582 1.00 77.81 175 SER A O 1
ATOM 1356 N N . GLY A 1 176 ? 15.318 8.818 -17.702 1.00 86.06 176 GLY A N 1
ATOM 1357 C CA . GLY A 1 176 ? 14.597 7.553 -17.494 1.00 86.06 176 GLY A CA 1
ATOM 1358 C C . GLY A 1 176 ? 14.627 7.029 -16.050 1.00 86.06 176 GLY A C 1
ATOM 1359 O O . GLY A 1 176 ? 14.036 5.986 -15.773 1.00 86.06 176 GLY A O 1
ATOM 1360 N N . THR A 1 177 ? 15.241 7.760 -15.118 1.00 93.50 177 THR A N 1
ATOM 1361 C CA . THR A 1 177 ? 15.124 7.537 -13.671 1.00 93.50 177 THR A CA 1
ATOM 1362 C C . THR A 1 177 ? 13.682 7.738 -13.213 1.00 93.50 177 THR A C 1
ATOM 1364 O O . THR A 1 177 ? 13.032 8.704 -13.613 1.00 93.50 177 THR A O 1
ATOM 1367 N N . LEU A 1 178 ? 13.187 6.849 -12.357 1.00 94.00 178 LEU A N 1
ATOM 1368 C CA . LEU A 1 178 ? 11.854 6.887 -11.751 1.00 94.00 178 LEU A CA 1
ATOM 1369 C C . LEU A 1 178 ? 11.890 7.342 -10.286 1.00 94.00 178 LEU A C 1
ATOM 1371 O O . LEU A 1 178 ? 10.905 7.915 -9.810 1.00 94.00 178 LEU A O 1
ATOM 1375 N N . GLY A 1 179 ? 13.018 7.138 -9.608 1.00 95.25 179 GLY A N 1
ATOM 1376 C CA . GLY A 1 179 ? 13.302 7.614 -8.256 1.00 95.25 179 GLY A CA 1
ATOM 1377 C C . GLY A 1 179 ? 14.441 6.823 -7.617 1.00 95.25 179 GLY A C 1
ATOM 1378 O O . GLY A 1 179 ? 15.014 5.938 -8.253 1.00 95.25 179 GLY A O 1
ATOM 1379 N N . THR A 1 180 ? 14.742 7.137 -6.363 1.00 96.62 180 THR A N 1
ATOM 1380 C CA . THR A 1 180 ? 15.726 6.420 -5.547 1.00 96.62 180 THR A CA 1
ATOM 1381 C C . THR A 1 180 ? 14.995 5.558 -4.529 1.00 96.62 180 THR A C 1
ATOM 1383 O O . THR A 1 180 ? 14.202 6.068 -3.739 1.00 96.62 180 THR A O 1
ATOM 1386 N N . VAL A 1 181 ? 15.226 4.254 -4.579 1.00 97.38 181 VAL A N 1
ATOM 1387 C CA . VAL A 1 181 ? 14.702 3.269 -3.640 1.00 97.38 181 VAL A CA 1
ATOM 1388 C C . VAL A 1 181 ? 15.328 3.500 -2.272 1.00 97.38 181 VAL A C 1
ATOM 1390 O O . VAL A 1 181 ? 16.533 3.714 -2.151 1.00 97.38 181 VAL A O 1
ATOM 1393 N N . GLN A 1 182 ? 14.502 3.454 -1.237 1.00 95.62 182 GLN A N 1
ATOM 1394 C CA . GLN A 1 182 ? 14.931 3.596 0.147 1.00 95.62 182 GLN A CA 1
ATOM 1395 C C . GLN A 1 182 ? 14.028 2.769 1.061 1.00 95.62 182 GLN A C 1
ATOM 1397 O O . GLN A 1 182 ? 12.904 2.420 0.699 1.00 95.62 182 GLN A O 1
ATOM 1402 N N . ARG A 1 183 ? 14.512 2.466 2.267 1.00 95.00 183 ARG A N 1
ATOM 1403 C CA . ARG A 1 183 ? 13.682 1.822 3.287 1.00 95.00 183 ARG A CA 1
ATOM 1404 C C . ARG A 1 183 ? 12.741 2.856 3.914 1.00 95.00 183 ARG A C 1
ATOM 1406 O O . ARG A 1 183 ? 13.212 3.940 4.266 1.00 95.00 183 ARG A O 1
ATOM 1413 N N . PRO A 1 184 ? 11.447 2.543 4.073 1.00 94.06 184 PRO A N 1
ATOM 1414 C CA . PRO A 1 184 ? 10.527 3.412 4.781 1.00 94.06 184 PRO A CA 1
ATOM 1415 C C . PRO A 1 184 ? 10.835 3.390 6.281 1.00 94.06 184 PRO A C 1
ATOM 1417 O O . PRO A 1 184 ? 11.397 2.425 6.807 1.00 94.06 184 PRO A O 1
ATOM 1420 N N . LEU A 1 185 ? 10.438 4.448 6.982 1.00 89.31 185 LEU A N 1
ATOM 1421 C CA . LEU A 1 185 ? 10.478 4.473 8.440 1.00 89.31 185 LEU A CA 1
ATOM 1422 C C . LEU A 1 185 ? 9.358 3.576 8.976 1.00 89.31 185 LEU A C 1
ATOM 1424 O O . LEU A 1 185 ? 8.189 3.777 8.653 1.00 89.31 185 LEU A O 1
ATOM 1428 N N . LEU A 1 186 ? 9.720 2.567 9.771 1.00 93.50 186 LEU A N 1
ATOM 1429 C CA . LEU A 1 186 ? 8.771 1.652 10.405 1.00 93.50 186 LEU A CA 1
ATOM 1430 C C . LEU A 1 186 ? 8.943 1.699 11.915 1.00 93.50 186 LEU A C 1
ATOM 1432 O O . LEU A 1 186 ? 10.031 1.404 12.420 1.00 93.50 186 LEU A O 1
ATOM 1436 N N . SER A 1 187 ? 7.861 1.997 12.634 1.00 94.75 187 SER A N 1
ATOM 1437 C CA . SER A 1 187 ? 7.854 1.869 14.089 1.00 94.75 187 SER A CA 1
ATOM 1438 C C . SER A 1 187 ? 8.009 0.391 14.497 1.00 94.75 187 SER A C 1
ATOM 1440 O O . SER A 1 187 ? 7.622 -0.507 13.739 1.00 94.75 187 SER A O 1
ATOM 1442 N N . PRO A 1 188 ? 8.557 0.095 15.692 1.00 94.38 188 PRO A N 1
ATOM 1443 C CA . PRO A 1 188 ? 8.651 -1.280 16.189 1.00 94.38 188 PRO A CA 1
ATOM 1444 C C . PRO A 1 188 ? 7.295 -1.997 16.208 1.00 94.38 188 PRO A C 1
ATOM 1446 O O . PRO A 1 188 ? 7.209 -3.168 15.846 1.00 94.38 188 PRO A O 1
ATOM 1449 N N . GLN A 1 189 ? 6.226 -1.264 16.534 1.00 95.81 189 GLN A N 1
ATOM 1450 C CA . GLN A 1 189 ? 4.858 -1.777 16.539 1.00 95.81 189 GLN A CA 1
ATOM 1451 C C . GLN A 1 189 ? 4.406 -2.237 15.145 1.00 95.81 189 GLN A C 1
ATOM 1453 O O . GLN A 1 189 ? 3.783 -3.288 15.016 1.00 95.81 189 GLN A O 1
ATOM 1458 N N . VAL A 1 190 ? 4.743 -1.490 14.086 1.00 96.69 190 VAL A N 1
ATOM 1459 C CA . VAL A 1 190 ? 4.454 -1.904 12.704 1.00 96.69 190 VAL A CA 1
ATOM 1460 C C . VAL A 1 190 ? 5.165 -3.213 12.378 1.00 96.69 190 VAL A C 1
ATOM 1462 O O . VAL A 1 190 ? 4.541 -4.131 11.850 1.00 96.69 190 VAL A O 1
ATOM 1465 N N . GLN A 1 191 ? 6.455 -3.321 12.704 1.00 95.56 191 GLN A N 1
ATOM 1466 C CA . GLN A 1 191 ? 7.229 -4.528 12.408 1.00 95.56 191 GLN A CA 1
ATOM 1467 C C . GLN A 1 191 ? 6.662 -5.753 13.132 1.00 95.56 191 GLN A C 1
ATOM 1469 O O . GLN A 1 191 ? 6.524 -6.810 12.521 1.00 95.56 191 GLN A O 1
ATOM 1474 N N . GLU A 1 192 ? 6.278 -5.601 14.400 1.00 95.50 192 GLU A N 1
ATOM 1475 C CA . GLU A 1 192 ? 5.664 -6.662 15.200 1.00 95.50 192 GLU A CA 1
ATOM 1476 C C . GLU A 1 192 ? 4.303 -7.101 14.638 1.00 95.50 192 GLU A C 1
ATOM 1478 O O . GLU A 1 192 ? 4.054 -8.297 14.472 1.00 95.50 192 GLU A O 1
ATOM 1483 N N . LEU A 1 193 ? 3.428 -6.156 14.278 1.00 96.69 193 LEU A N 1
ATOM 1484 C CA . LEU A 1 193 ? 2.113 -6.467 13.705 1.00 96.69 193 LEU A CA 1
ATOM 1485 C C . LEU A 1 193 ? 2.190 -7.122 12.323 1.00 96.69 193 LEU A C 1
ATOM 1487 O O . LEU A 1 193 ? 1.307 -7.903 11.969 1.00 96.69 193 LEU A O 1
ATOM 1491 N N . VAL A 1 194 ? 3.213 -6.800 11.530 1.00 96.12 194 VAL A N 1
ATOM 1492 C CA . VAL A 1 194 ? 3.449 -7.465 10.242 1.00 96.12 194 VAL A CA 1
ATOM 1493 C C . VAL A 1 194 ? 4.042 -8.854 10.472 1.00 96.12 194 VAL A C 1
ATOM 1495 O O . VAL A 1 194 ? 3.558 -9.822 9.898 1.00 96.12 194 VAL A O 1
ATOM 1498 N N . ALA A 1 195 ? 5.049 -8.978 11.342 1.00 94.62 195 ALA A N 1
ATOM 1499 C CA . ALA A 1 195 ? 5.712 -10.250 11.627 1.00 94.62 195 ALA A CA 1
ATOM 1500 C C . ALA A 1 195 ? 4.792 -11.283 12.293 1.00 94.62 195 ALA A C 1
ATOM 1502 O O . ALA A 1 195 ? 4.923 -12.475 12.029 1.00 94.62 195 ALA A O 1
ATOM 1503 N N . SER A 1 196 ? 3.885 -10.843 13.165 1.00 95.00 196 SER A N 1
ATOM 1504 C CA . SER A 1 196 ? 2.919 -11.721 13.841 1.00 95.00 196 SER A CA 1
ATOM 1505 C C . SER A 1 196 ? 1.835 -12.266 12.910 1.00 95.00 196 SER A C 1
ATOM 1507 O O . SER A 1 196 ? 1.264 -13.315 13.196 1.00 95.00 196 SER A O 1
ATOM 1509 N N . ASP A 1 197 ? 1.568 -11.570 11.809 1.00 94.62 197 ASP A N 1
ATOM 1510 C CA . ASP A 1 197 ? 0.600 -11.961 10.790 1.00 94.62 197 ASP A CA 1
ATOM 1511 C C . ASP A 1 197 ? 1.262 -12.816 9.697 1.00 94.62 197 ASP A C 1
ATOM 1513 O O . ASP A 1 197 ? 0.978 -14.006 9.577 1.00 94.62 197 ASP A O 1
ATOM 1517 N N . ASP A 1 198 ? 2.220 -12.242 8.962 1.00 93.50 198 ASP A N 1
ATOM 1518 C CA . ASP A 1 198 ? 3.085 -12.972 8.034 1.00 93.50 198 ASP A CA 1
ATOM 1519 C C . ASP A 1 198 ? 4.460 -12.280 7.907 1.00 93.50 198 ASP A C 1
ATOM 1521 O O . ASP A 1 198 ? 4.581 -11.230 7.261 1.00 93.50 198 ASP A O 1
ATOM 1525 N N . PRO A 1 199 ? 5.542 -12.880 8.446 1.00 92.06 199 PRO A N 1
ATOM 1526 C CA . PRO A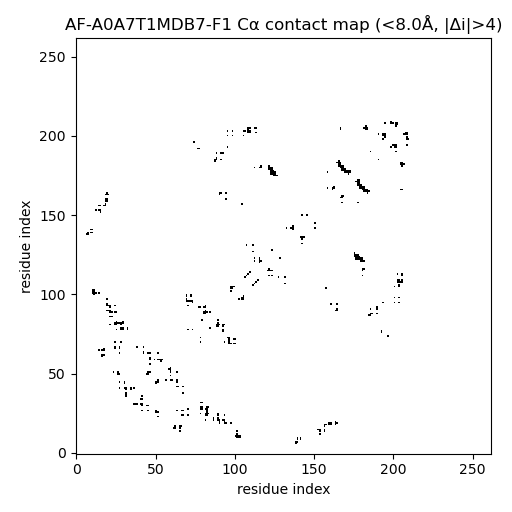 1 199 ? 6.896 -12.343 8.329 1.00 92.06 199 PRO A CA 1
ATOM 1527 C C . PRO A 1 199 ? 7.369 -12.123 6.887 1.00 92.06 199 PRO A C 1
ATOM 1529 O O . PRO A 1 199 ? 8.244 -11.286 6.658 1.00 92.06 199 PRO A O 1
ATOM 1532 N N . ALA A 1 200 ? 6.825 -12.852 5.906 1.00 91.62 200 ALA A N 1
ATOM 1533 C CA . ALA A 1 200 ? 7.201 -12.694 4.504 1.00 91.62 200 ALA A CA 1
ATOM 1534 C C . ALA A 1 200 ? 6.778 -11.332 3.929 1.00 91.62 200 ALA A C 1
ATOM 1536 O O . ALA A 1 200 ? 7.382 -10.881 2.949 1.00 91.62 200 ALA A O 1
ATOM 1537 N N . LEU A 1 201 ? 5.797 -10.661 4.547 1.00 94.19 201 LEU A N 1
ATOM 1538 C CA . LEU A 1 201 ? 5.328 -9.332 4.151 1.00 94.19 201 LEU A CA 1
ATOM 1539 C C . LEU A 1 201 ? 6.319 -8.217 4.516 1.00 94.19 201 LEU A C 1
ATOM 1541 O O . LEU A 1 201 ? 6.294 -7.168 3.876 1.00 94.19 201 LEU A O 1
ATOM 1545 N N . LEU A 1 202 ? 7.247 -8.442 5.460 1.00 94.56 202 LEU A N 1
ATOM 1546 C CA . LEU A 1 202 ? 8.306 -7.471 5.792 1.00 94.56 202 LEU A CA 1
ATOM 1547 C C . LEU A 1 202 ? 9.217 -7.168 4.596 1.00 94.56 202 LEU A C 1
ATOM 1549 O O . LEU A 1 202 ? 9.679 -6.037 4.436 1.00 94.56 202 LEU A O 1
ATOM 1553 N N . VAL A 1 203 ? 9.389 -8.143 3.698 1.00 94.00 203 VAL A N 1
ATOM 1554 C CA . VAL A 1 203 ? 10.125 -7.957 2.440 1.00 94.00 203 VAL A CA 1
ATOM 1555 C C . VAL A 1 203 ? 9.481 -6.877 1.570 1.00 94.00 203 VAL A C 1
ATOM 1557 O O . VAL A 1 203 ? 10.188 -6.110 0.923 1.00 94.00 203 VAL A O 1
ATOM 1560 N N . GLY A 1 204 ? 8.153 -6.741 1.613 1.00 94.94 204 GLY A N 1
ATOM 1561 C CA . GLY A 1 204 ? 7.431 -5.679 0.913 1.00 94.94 204 GLY A CA 1
ATOM 1562 C C . GLY A 1 204 ? 7.751 -4.269 1.424 1.00 94.94 204 GLY A C 1
ATOM 1563 O O . GLY A 1 204 ? 7.484 -3.297 0.717 1.00 94.94 204 GLY A O 1
ATOM 1564 N N . PHE A 1 205 ? 8.352 -4.153 2.612 1.00 96.00 205 PHE A N 1
ATOM 1565 C CA . PHE A 1 205 ? 8.892 -2.916 3.179 1.00 96.00 205 PHE A CA 1
ATOM 1566 C C . PHE A 1 205 ? 10.418 -2.803 3.035 1.00 96.00 205 PHE A C 1
ATOM 1568 O O . PHE A 1 205 ? 11.034 -1.915 3.619 1.00 96.00 205 PHE A O 1
ATOM 1575 N N . LEU A 1 206 ? 11.044 -3.698 2.267 1.00 94.69 206 LEU A N 1
ATOM 1576 C CA . LEU A 1 206 ? 12.495 -3.765 2.052 1.00 94.69 206 LEU A CA 1
ATOM 1577 C C . LEU A 1 206 ? 13.296 -4.025 3.337 1.00 94.69 206 LEU A C 1
ATOM 1579 O O . LEU A 1 206 ? 14.473 -3.660 3.454 1.00 94.69 206 LEU A O 1
ATOM 1583 N N . VAL A 1 207 ? 12.643 -4.672 4.304 1.00 89.12 207 VAL A N 1
ATOM 1584 C CA . VAL A 1 207 ? 13.232 -5.138 5.554 1.00 89.12 207 VAL A CA 1
ATOM 1585 C C . VAL A 1 207 ? 13.295 -6.659 5.497 1.00 89.12 207 VAL A C 1
ATOM 1587 O O . VAL A 1 207 ? 12.320 -7.328 5.157 1.00 89.12 207 VAL A O 1
ATOM 1590 N N . HIS A 1 208 ? 14.452 -7.230 5.818 1.00 74.38 208 HIS A N 1
ATOM 1591 C CA . HIS A 1 208 ? 14.541 -8.674 5.992 1.00 74.38 208 HIS A CA 1
ATOM 1592 C C . HIS A 1 208 ? 13.770 -9.045 7.261 1.00 74.38 208 HIS A C 1
ATOM 1594 O O . HIS A 1 208 ? 14.008 -8.458 8.316 1.00 74.38 208 HIS A O 1
ATOM 1600 N N . GLY A 1 209 ? 12.838 -9.997 7.163 1.00 60.84 209 GLY A N 1
ATOM 1601 C CA . GLY A 1 209 ? 12.178 -10.527 8.354 1.00 60.84 209 GLY A CA 1
ATOM 1602 C C . GLY A 1 209 ? 13.214 -11.066 9.346 1.00 60.84 209 GLY A C 1
ATOM 1603 O O . GLY A 1 209 ? 14.300 -11.469 8.910 1.00 60.84 209 GLY A O 1
ATOM 1604 N N . PRO A 1 210 ? 12.921 -11.083 10.661 1.00 47.44 210 PRO A N 1
ATOM 1605 C CA . PRO A 1 210 ? 13.812 -11.733 11.609 1.00 47.44 210 PRO A CA 1
ATOM 1606 C C . PRO A 1 210 ? 14.037 -13.155 11.101 1.00 47.44 210 PRO A C 1
ATOM 1608 O O . PRO A 1 210 ? 13.073 -13.889 10.860 1.00 47.44 210 PRO A O 1
ATOM 1611 N N . ALA A 1 211 ? 15.299 -13.509 10.842 1.00 40.34 211 ALA A N 1
ATOM 1612 C CA . ALA A 1 211 ? 15.649 -14.853 10.420 1.00 40.34 211 ALA A CA 1
ATOM 1613 C C . ALA A 1 211 ? 14.969 -15.812 11.400 1.00 40.34 211 ALA A C 1
ATOM 1615 O O . ALA A 1 211 ? 15.201 -15.709 12.608 1.00 40.34 211 ALA A O 1
ATOM 1616 N N . LYS A 1 212 ? 14.082 -16.693 10.906 1.00 37.84 212 LYS A N 1
ATOM 1617 C CA . LYS A 1 212 ? 13.548 -17.782 11.734 1.00 37.84 212 LYS A CA 1
ATOM 1618 C C . LYS A 1 212 ? 14.760 -18.392 12.436 1.00 37.84 212 LYS A C 1
ATOM 1620 O O . LYS A 1 212 ? 15.702 -18.735 11.714 1.00 37.84 212 LYS A O 1
ATOM 1625 N N . PRO A 1 213 ? 14.789 -18.500 13.778 1.00 35.31 213 PRO A N 1
ATOM 1626 C CA . PRO A 1 213 ? 15.890 -19.189 14.422 1.00 35.31 213 PRO A CA 1
ATOM 1627 C C . PRO A 1 213 ? 15.942 -20.564 13.770 1.00 35.31 213 PRO A C 1
ATOM 1629 O O . PRO A 1 213 ? 14.938 -21.286 13.754 1.00 35.31 213 PRO A O 1
ATOM 1632 N N . ALA A 1 214 ? 17.066 -20.850 13.107 1.00 32.50 214 ALA A N 1
ATOM 1633 C CA . ALA A 1 214 ? 17.312 -22.142 12.502 1.00 32.50 214 ALA A CA 1
ATOM 1634 C C . ALA A 1 214 ? 16.943 -23.172 13.564 1.00 32.50 214 ALA A C 1
ATOM 1636 O O . ALA A 1 214 ? 17.442 -23.087 14.688 1.00 32.50 214 ALA A O 1
ATOM 1637 N N . LYS A 1 215 ? 15.986 -24.053 13.239 1.00 33.44 215 LYS A N 1
ATOM 1638 C CA . LYS A 1 215 ? 15.571 -25.142 14.121 1.00 33.44 215 LYS A CA 1
ATOM 1639 C C . LYS A 1 215 ? 16.848 -25.749 14.682 1.00 33.44 215 LYS A C 1
ATOM 1641 O O . LYS A 1 215 ? 17.653 -26.270 13.911 1.00 33.44 215 LYS A O 1
ATOM 1646 N N . SER A 1 216 ? 17.050 -25.614 15.990 1.00 34.22 216 SER A N 1
ATOM 1647 C CA . SER A 1 216 ? 18.128 -26.305 16.670 1.00 34.22 216 SER A CA 1
ATOM 1648 C C . SER A 1 216 ? 17.943 -27.780 16.345 1.00 34.22 216 SER A C 1
ATOM 1650 O O . SER A 1 216 ? 16.924 -28.391 16.675 1.00 34.22 216 SER A O 1
ATOM 1652 N N . MET A 1 217 ? 18.894 -28.334 15.597 1.00 35.06 217 MET A N 1
ATOM 1653 C CA . MET A 1 217 ? 19.002 -29.772 15.454 1.00 35.06 217 MET A CA 1
ATOM 1654 C C . MET A 1 217 ? 19.260 -30.312 16.857 1.00 35.06 217 MET A C 1
ATOM 1656 O O . MET A 1 217 ? 20.328 -30.120 17.433 1.00 35.06 217 MET A O 1
ATOM 1660 N N . SER A 1 218 ? 18.219 -30.896 17.435 1.00 29.78 218 SER A N 1
ATOM 1661 C CA . SER A 1 218 ? 18.292 -31.651 18.670 1.00 29.78 218 SER A CA 1
ATOM 1662 C C . SER A 1 218 ? 18.703 -33.082 18.347 1.00 29.78 218 SER A C 1
ATOM 1664 O O . SER A 1 218 ? 18.095 -33.711 17.481 1.00 29.78 218 SER A O 1
ATOM 1666 N N . ALA A 1 219 ? 19.666 -33.559 19.146 1.00 32.62 219 ALA A N 1
ATOM 1667 C CA . ALA A 1 219 ? 20.070 -34.946 19.376 1.00 32.62 219 ALA A CA 1
ATOM 1668 C C . ALA A 1 219 ? 20.941 -35.565 18.257 1.00 32.62 219 ALA A C 1
ATOM 1670 O O . ALA A 1 219 ? 20.677 -35.399 17.080 1.00 32.62 219 ALA A O 1
ATOM 1671 N N . SER A 1 220 ? 22.007 -36.321 18.513 1.00 28.75 220 SER A N 1
ATOM 1672 C CA . SER A 1 220 ? 22.480 -37.002 19.716 1.00 28.75 220 SER A CA 1
ATOM 1673 C C . SER A 1 220 ? 23.884 -37.535 19.411 1.00 28.75 220 SER A C 1
ATOM 1675 O O . SER A 1 220 ? 24.075 -38.140 18.360 1.00 28.75 220 SER A O 1
ATOM 1677 N N . THR A 1 221 ? 24.851 -37.407 20.317 1.00 31.53 221 THR A N 1
ATOM 1678 C CA . THR A 1 221 ? 25.858 -38.465 20.503 1.00 31.53 221 THR A CA 1
ATOM 1679 C C . THR A 1 221 ? 26.272 -38.474 21.966 1.00 31.53 221 THR A C 1
ATOM 1681 O O . THR A 1 221 ? 26.839 -37.520 22.492 1.00 31.53 221 THR A O 1
ATOM 1684 N N . ALA A 1 222 ? 25.912 -39.567 22.626 1.00 32.03 222 ALA A N 1
ATOM 1685 C CA . ALA A 1 222 ? 26.271 -39.889 23.990 1.00 32.03 222 ALA A CA 1
ATOM 1686 C C . ALA A 1 222 ? 27.743 -40.318 24.090 1.00 32.03 222 ALA A C 1
ATOM 1688 O O . ALA A 1 222 ? 28.192 -41.159 23.318 1.00 32.03 222 ALA A O 1
ATOM 1689 N N . ALA A 1 223 ? 28.448 -39.833 25.115 1.00 33.09 223 ALA A N 1
ATOM 1690 C CA . ALA A 1 223 ? 29.625 -40.496 25.679 1.00 33.09 223 ALA A CA 1
ATOM 1691 C C . ALA A 1 223 ? 29.766 -40.168 27.180 1.00 33.09 223 ALA A C 1
ATOM 1693 O O . ALA A 1 223 ? 30.485 -39.274 27.606 1.00 33.09 223 ALA A O 1
ATOM 1694 N N . LYS A 1 224 ? 28.961 -40.890 27.962 1.00 32.62 224 LYS A N 1
ATOM 1695 C CA . LYS A 1 224 ? 29.239 -41.521 29.264 1.00 32.62 224 LYS A CA 1
ATOM 1696 C C . LYS A 1 224 ? 30.592 -41.195 29.943 1.00 32.62 224 LYS A C 1
ATOM 1698 O O . LYS A 1 224 ? 31.615 -41.715 29.521 1.00 32.62 224 LYS A O 1
ATOM 1703 N N . ALA A 1 225 ? 30.545 -40.522 31.098 1.00 30.61 225 ALA A N 1
ATOM 1704 C CA . ALA A 1 225 ? 31.308 -40.891 32.302 1.00 30.61 225 ALA A CA 1
ATOM 1705 C C . ALA A 1 225 ? 30.799 -40.128 33.546 1.00 30.61 225 ALA A C 1
ATOM 1707 O O . ALA A 1 225 ? 30.683 -38.910 33.572 1.00 30.61 225 ALA A O 1
ATOM 1708 N N . SER A 1 226 ? 30.499 -40.874 34.599 1.00 32.41 226 SER A N 1
ATOM 1709 C CA . SER A 1 226 ? 30.377 -40.468 36.010 1.00 32.41 226 SER A CA 1
ATOM 1710 C C . SER A 1 226 ? 31.035 -41.606 36.819 1.00 32.41 226 SER A C 1
ATOM 1712 O O . SER A 1 226 ? 31.268 -42.654 36.205 1.00 32.41 226 SER A O 1
ATOM 1714 N N . PRO A 1 227 ? 31.286 -41.527 38.146 1.00 49.69 227 PRO A N 1
ATOM 1715 C CA . PRO A 1 227 ? 30.925 -40.481 39.121 1.00 49.69 227 PRO A CA 1
ATOM 1716 C C . PRO A 1 227 ? 32.041 -40.138 40.150 1.00 49.69 227 PRO A C 1
ATOM 1718 O O . PRO A 1 227 ? 32.977 -40.909 40.341 1.00 49.69 227 PRO A O 1
ATOM 1721 N N . ARG A 1 228 ? 31.872 -39.071 40.954 1.00 29.72 228 ARG A N 1
ATOM 1722 C CA . ARG A 1 228 ? 32.123 -39.173 42.410 1.00 29.72 228 ARG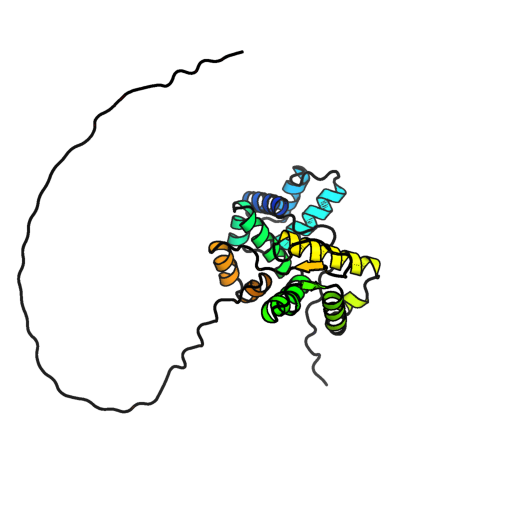 A CA 1
ATOM 1723 C C . ARG A 1 228 ? 31.446 -38.068 43.229 1.00 29.72 228 ARG A C 1
ATOM 1725 O O . ARG A 1 228 ? 31.557 -36.883 42.952 1.00 29.72 228 ARG A O 1
ATOM 1732 N N . THR A 1 229 ? 30.740 -38.538 44.247 1.00 32.16 229 THR A N 1
ATOM 1733 C CA . THR A 1 229 ? 30.084 -37.883 45.387 1.00 32.16 229 THR A CA 1
ATOM 1734 C C . THR A 1 229 ? 31.034 -37.080 46.283 1.00 32.16 229 THR A C 1
ATOM 1736 O O . THR A 1 229 ? 32.153 -37.543 46.470 1.00 32.16 229 THR A O 1
ATOM 1739 N N . THR A 1 230 ? 30.551 -36.003 46.936 1.00 32.47 230 THR A N 1
ATOM 1740 C CA . THR A 1 230 ? 30.333 -35.929 48.412 1.00 32.47 230 THR A CA 1
ATOM 1741 C C . THR A 1 230 ? 29.843 -34.550 48.913 1.00 32.47 230 THR A C 1
ATOM 1743 O O . THR A 1 230 ? 30.417 -33.525 48.573 1.00 32.47 230 THR A O 1
ATOM 1746 N N . ALA A 1 231 ? 28.853 -34.605 49.820 1.00 32.88 231 ALA A N 1
ATOM 1747 C CA . ALA A 1 231 ? 28.633 -33.773 51.022 1.00 32.88 231 ALA A CA 1
ATOM 1748 C C . ALA A 1 231 ? 28.049 -32.329 50.949 1.00 32.88 231 ALA A C 1
ATOM 1750 O O . ALA A 1 231 ? 28.715 -31.355 50.621 1.00 32.88 231 ALA A O 1
ATOM 1751 N N . LYS A 1 232 ? 26.800 -32.207 51.440 1.00 35.69 232 LYS A N 1
ATOM 1752 C CA . LYS A 1 232 ? 26.242 -31.114 52.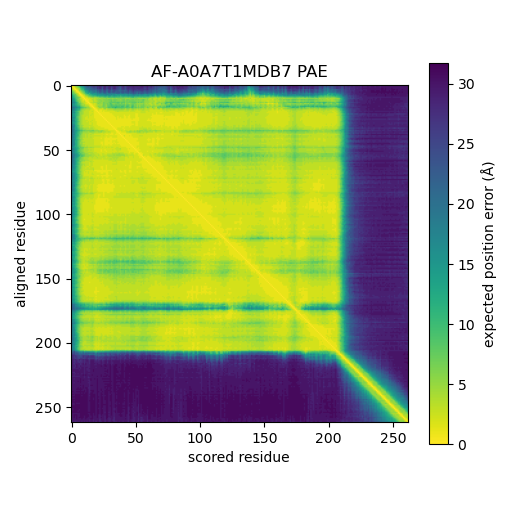292 1.00 35.69 232 LYS A CA 1
ATOM 1753 C C . LYS A 1 232 ? 26.525 -31.480 53.784 1.00 35.69 232 LYS A C 1
ATOM 1755 O O . LYS A 1 232 ? 26.853 -32.656 53.961 1.00 35.69 232 LYS A O 1
ATOM 1760 N N . PRO A 1 233 ? 26.328 -30.647 54.855 1.00 43.16 233 PRO A N 1
ATOM 1761 C CA . PRO A 1 233 ? 25.238 -29.651 55.051 1.00 43.16 233 PRO A CA 1
ATOM 1762 C C . PRO A 1 233 ? 25.512 -28.353 55.898 1.00 43.16 233 PRO A C 1
ATOM 1764 O O . PRO A 1 233 ? 26.257 -28.409 56.857 1.00 43.16 233 PRO A O 1
ATOM 1767 N N . GLY A 1 234 ? 24.786 -27.248 55.585 1.00 29.14 234 GLY A N 1
ATOM 1768 C CA . GLY A 1 234 ? 24.286 -26.070 56.387 1.00 29.14 234 GLY A CA 1
ATOM 1769 C C . GLY A 1 234 ? 25.013 -25.497 57.643 1.00 29.14 234 GLY A C 1
ATOM 1770 O O . GLY A 1 234 ? 26.092 -25.954 57.978 1.00 29.14 234 GLY A O 1
ATOM 1771 N N . PRO A 1 235 ? 24.413 -24.569 58.445 1.00 51.97 235 PRO A N 1
ATOM 1772 C CA . PRO A 1 235 ? 23.296 -23.617 58.214 1.00 51.97 235 PRO A CA 1
ATOM 1773 C C . PRO A 1 235 ? 23.438 -22.201 58.904 1.00 51.97 235 PRO A C 1
ATOM 1775 O O . PRO A 1 235 ? 24.334 -21.999 59.711 1.00 51.97 235 PRO A O 1
ATOM 1778 N N . ARG A 1 236 ? 22.437 -21.300 58.696 1.00 32.88 236 ARG A N 1
ATOM 1779 C CA . ARG A 1 236 ? 21.996 -20.111 59.521 1.00 32.88 236 ARG A CA 1
ATOM 1780 C C . ARG A 1 236 ? 22.992 -18.926 59.661 1.00 32.88 236 ARG A C 1
ATOM 1782 O O . ARG A 1 236 ? 24.182 -19.122 59.544 1.00 32.88 236 ARG A O 1
ATOM 1789 N N . SER A 1 237 ? 22.645 -17.646 59.872 1.00 36.53 237 SER A N 1
ATOM 1790 C CA . SER A 1 237 ? 21.557 -16.917 60.567 1.00 36.53 237 SER A CA 1
ATOM 1791 C C . SER A 1 237 ? 21.634 -15.431 60.105 1.00 36.53 237 SER A C 1
ATOM 1793 O O . SER A 1 237 ? 22.740 -14.942 59.923 1.00 36.53 237 SER A O 1
ATOM 1795 N N . ALA A 1 238 ? 20.565 -14.748 59.677 1.00 34.75 238 ALA A N 1
ATOM 1796 C CA . ALA A 1 238 ? 19.608 -13.919 60.440 1.00 34.75 238 ALA A CA 1
ATOM 1797 C C . ALA A 1 238 ? 19.964 -12.424 60.653 1.00 34.75 238 ALA A C 1
ATOM 1799 O O . ALA A 1 238 ? 21.106 -12.061 60.897 1.00 34.75 238 ALA A O 1
ATOM 1800 N N . ALA A 1 239 ? 18.869 -11.645 60.705 1.00 35.97 239 ALA A N 1
ATOM 1801 C CA . ALA A 1 239 ? 18.656 -10.303 61.274 1.00 35.97 239 ALA A CA 1
ATOM 1802 C C . ALA A 1 239 ? 18.998 -9.064 60.421 1.00 35.97 239 ALA A C 1
ATOM 1804 O O . ALA A 1 239 ? 19.959 -9.077 59.673 1.00 35.97 239 ALA A O 1
ATOM 1805 N N . LYS A 1 240 ? 18.349 -7.896 60.562 1.00 35.16 240 LYS A N 1
ATOM 1806 C CA . LYS A 1 240 ? 17.005 -7.405 60.973 1.00 35.16 240 LYS A CA 1
ATOM 1807 C C . LYS A 1 240 ? 17.116 -5.859 60.930 1.00 35.16 240 LYS A C 1
ATOM 1809 O O . LYS A 1 240 ? 18.220 -5.348 61.092 1.00 35.16 240 LYS A O 1
ATOM 1814 N N . SER A 1 241 ? 15.965 -5.172 60.900 1.00 37.34 241 SER A N 1
ATOM 1815 C CA . SER A 1 241 ? 15.699 -3.770 61.342 1.00 37.34 241 SER A CA 1
ATOM 1816 C C . SER A 1 241 ? 15.529 -2.754 60.195 1.00 37.34 241 SER A C 1
ATOM 1818 O O . SER A 1 241 ? 16.435 -2.594 59.392 1.00 37.34 241 SER A O 1
ATOM 1820 N N . ALA A 1 242 ? 14.324 -2.209 59.936 1.00 35.22 242 ALA A N 1
ATOM 1821 C CA . ALA A 1 242 ? 13.563 -1.171 60.686 1.00 35.22 242 ALA A CA 1
ATOM 1822 C C . ALA A 1 242 ? 14.248 0.214 60.566 1.00 35.22 242 ALA A C 1
ATOM 1824 O O . ALA A 1 242 ? 15.460 0.270 60.676 1.00 35.22 242 ALA A O 1
ATOM 1825 N N . ALA A 1 243 ? 13.623 1.379 60.351 1.00 36.34 243 ALA A N 1
ATOM 1826 C CA . ALA A 1 243 ? 12.290 1.926 60.634 1.00 36.34 243 ALA A CA 1
ATOM 1827 C C . ALA A 1 243 ? 12.155 3.266 59.821 1.00 36.34 243 ALA A C 1
ATOM 1829 O O . ALA A 1 243 ? 13.176 3.875 59.532 1.00 36.34 243 ALA A O 1
ATOM 1830 N N . LYS A 1 244 ? 10.986 3.692 59.298 1.00 34.72 244 LYS A N 1
ATOM 1831 C CA . LYS A 1 244 ? 9.972 4.615 59.896 1.00 34.72 244 LYS A CA 1
ATOM 1832 C C . LYS A 1 244 ? 10.074 6.103 59.457 1.00 34.72 244 LYS A C 1
ATOM 1834 O O . LYS A 1 244 ? 11.143 6.688 59.515 1.00 34.72 244 LYS A O 1
ATOM 1839 N N . GLY A 1 245 ? 8.911 6.704 59.142 1.00 32.38 245 GLY A N 1
ATOM 1840 C CA . GLY A 1 245 ? 8.626 8.162 59.166 1.00 32.38 245 GLY A CA 1
ATOM 1841 C C . GLY A 1 245 ? 7.965 8.713 57.883 1.00 32.38 245 GLY A C 1
ATOM 1842 O O . GLY A 1 245 ? 8.639 8.805 56.870 1.00 32.38 245 GLY A O 1
ATOM 1843 N N . THR A 1 246 ? 6.629 8.880 57.793 1.00 34.09 246 THR A N 1
ATOM 1844 C CA . THR A 1 246 ? 5.830 10.128 58.043 1.00 34.09 246 THR A CA 1
ATOM 1845 C C . THR A 1 246 ? 6.250 11.313 57.143 1.00 34.09 246 THR A C 1
ATOM 1847 O O . THR A 1 246 ? 7.416 11.665 57.147 1.00 34.09 246 THR A O 1
ATOM 1850 N N . SER A 1 247 ? 5.421 12.030 56.363 1.00 38.56 247 SER A N 1
ATOM 1851 C CA . SER A 1 247 ? 4.122 12.676 56.655 1.00 38.56 247 SER A CA 1
ATOM 1852 C C . SER A 1 247 ? 3.491 13.258 55.361 1.00 38.56 247 SER A C 1
ATOM 1854 O O . SER A 1 247 ? 4.192 13.486 54.380 1.00 38.56 247 SER A O 1
ATOM 1856 N N . LYS A 1 248 ? 2.179 13.538 55.385 1.00 37.91 248 LYS A N 1
ATOM 1857 C CA . LYS A 1 248 ? 1.330 14.136 54.319 1.00 37.91 248 LYS A CA 1
ATOM 1858 C C . LYS A 1 248 ? 1.271 15.702 54.442 1.00 37.91 248 LYS A C 1
ATOM 1860 O O . LYS A 1 248 ? 2.051 16.241 55.217 1.00 37.91 248 LYS A O 1
ATOM 1865 N N . PRO A 1 249 ? 0.398 16.461 53.732 1.00 49.97 249 PRO A N 1
ATOM 1866 C CA . PRO A 1 249 ? 0.737 17.404 52.656 1.00 49.97 249 PRO A CA 1
ATOM 1867 C C . PRO A 1 249 ? 0.486 18.902 52.987 1.00 49.97 249 PRO A C 1
ATOM 1869 O O . PRO A 1 249 ? -0.324 19.236 53.849 1.00 49.97 249 PRO A O 1
ATOM 1872 N N . GLY A 1 250 ? 1.099 19.818 52.228 1.00 36.53 250 GLY A N 1
ATOM 1873 C CA . GLY A 1 250 ? 0.865 21.271 52.308 1.00 36.53 250 GLY A CA 1
ATOM 1874 C C . GLY A 1 250 ? 0.295 21.848 51.007 1.00 36.53 250 GLY A C 1
ATOM 1875 O O . GLY A 1 250 ? 0.741 21.499 49.920 1.00 36.53 250 GLY A O 1
ATOM 1876 N N . ALA A 1 251 ? -0.713 22.712 51.128 1.00 37.66 251 ALA A N 1
ATOM 1877 C CA . ALA A 1 251 ? -1.537 23.246 50.048 1.00 37.66 251 ALA A CA 1
ATOM 1878 C C . ALA A 1 251 ? -1.196 24.701 49.641 1.00 37.66 251 ALA A 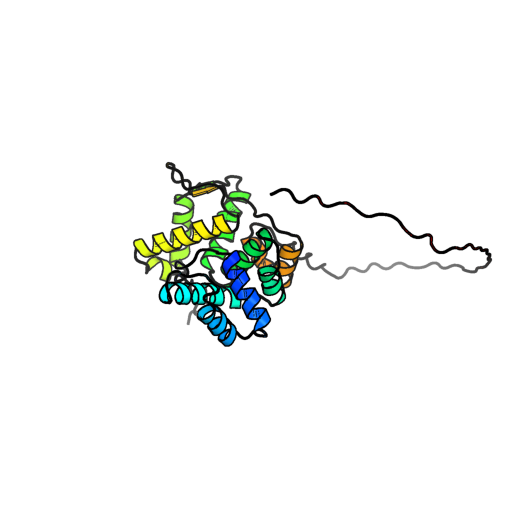C 1
ATOM 1880 O O . ALA A 1 251 ? -0.718 25.479 50.461 1.00 37.66 251 ALA A O 1
ATOM 1881 N N . LYS A 1 252 ? -1.671 25.065 48.433 1.00 36.81 252 LYS A N 1
ATOM 1882 C CA . LYS A 1 252 ? -2.141 26.387 47.932 1.00 36.81 252 LYS A CA 1
ATOM 1883 C C . LYS A 1 252 ? -1.167 27.436 47.344 1.00 36.81 252 LYS A C 1
ATOM 1885 O O . LYS A 1 252 ? -0.109 27.717 47.889 1.00 36.81 252 LYS A O 1
ATOM 1890 N N . LYS A 1 253 ? -1.769 28.151 46.362 1.00 36.78 253 LYS A N 1
ATOM 1891 C CA . LYS A 1 253 ? -1.481 29.454 45.694 1.00 36.78 253 LYS A CA 1
ATOM 1892 C C . LYS A 1 253 ? -0.746 29.331 44.343 1.00 36.78 253 LYS A C 1
ATOM 1894 O O . LYS A 1 253 ? 0.171 28.541 44.244 1.00 36.78 253 LYS A O 1
ATOM 1899 N N . ALA A 1 254 ? -1.069 30.052 43.262 1.00 38.84 254 ALA A N 1
ATOM 1900 C CA . ALA A 1 254 ? -2.055 31.100 42.964 1.00 38.84 254 ALA A CA 1
ATOM 1901 C C . ALA A 1 254 ? -2.275 31.209 41.427 1.00 38.84 254 ALA A C 1
ATOM 1903 O O . ALA A 1 254 ? -1.506 30.667 40.640 1.00 38.84 254 ALA A O 1
ATOM 1904 N N . SER A 1 255 ? -3.345 31.906 41.044 1.00 41.16 255 SER A N 1
ATOM 1905 C CA . SER A 1 255 ? -3.898 32.196 39.707 1.00 41.16 255 SER A CA 1
ATOM 1906 C C . SER A 1 255 ? -2.953 32.861 38.686 1.00 41.16 255 SER A C 1
ATOM 1908 O O . SER A 1 255 ? -2.042 33.575 39.097 1.00 41.16 255 SER A O 1
ATOM 1910 N N . PRO A 1 256 ? -3.286 32.836 37.374 1.00 51.78 256 PRO A N 1
ATOM 1911 C CA . PRO A 1 256 ? -2.868 33.879 36.442 1.00 51.78 256 PRO A CA 1
ATOM 1912 C C . PRO A 1 256 ? -4.051 34.717 35.920 1.00 51.78 256 PRO A C 1
ATOM 1914 O O . PRO A 1 256 ? -5.110 34.209 35.550 1.00 51.78 256 PRO A O 1
ATOM 1917 N N . SER A 1 257 ? -3.834 36.032 35.871 1.00 41.25 257 SER A N 1
ATOM 1918 C CA . SER A 1 257 ? -4.708 37.035 35.262 1.00 41.25 257 SER A CA 1
ATOM 1919 C C . SER A 1 257 ? -4.742 36.903 33.735 1.00 41.25 257 SER A C 1
ATOM 1921 O O . SER A 1 257 ? -3.689 36.897 33.097 1.00 41.25 257 SER A O 1
ATOM 1923 N N . ARG A 1 258 ? -5.934 36.906 33.127 1.00 52.25 258 ARG A N 1
ATOM 1924 C CA . ARG A 1 258 ? -6.114 37.093 31.678 1.00 52.25 258 ARG A CA 1
ATOM 1925 C C . ARG A 1 258 ? -6.685 38.485 31.400 1.00 52.25 258 ARG A C 1
ATOM 1927 O O . ARG A 1 258 ? -7.856 38.741 31.661 1.00 52.25 258 ARG A O 1
ATOM 1934 N N . ARG A 1 259 ? -5.850 39.366 30.839 1.00 48.34 259 ARG A N 1
ATOM 1935 C CA . ARG A 1 259 ? -6.278 40.555 30.084 1.00 48.34 259 ARG A CA 1
ATOM 1936 C C . ARG A 1 259 ? -6.841 40.092 28.736 1.00 48.34 259 ARG A C 1
ATOM 1938 O O . ARG A 1 259 ? -6.169 39.353 28.022 1.00 48.34 259 ARG A O 1
ATOM 1945 N N . LYS A 1 260 ? -8.052 40.538 28.393 1.00 46.62 260 LYS A N 1
ATOM 1946 C CA . LYS A 1 260 ? -8.557 40.593 27.014 1.00 46.62 260 LYS A CA 1
ATOM 1947 C C . LYS A 1 260 ? -8.225 41.979 26.457 1.00 46.62 260 LYS A C 1
ATOM 1949 O O . LYS A 1 260 ? -8.502 42.972 27.125 1.00 46.62 260 LYS A O 1
ATOM 1954 N N . ALA A 1 261 ? -7.632 42.021 25.270 1.00 54.41 261 ALA A N 1
ATOM 1955 C CA . ALA A 1 261 ? -7.598 43.192 24.403 1.00 54.41 261 ALA A CA 1
ATOM 1956 C C . ALA A 1 261 ? -8.491 42.906 23.187 1.00 54.41 261 ALA A C 1
ATOM 1958 O O . ALA A 1 261 ? -8.741 41.736 22.883 1.00 54.41 261 ALA A O 1
ATOM 1959 N N . ALA A 1 262 ? -9.005 44.004 22.639 1.00 54.66 262 ALA A N 1
ATOM 1960 C CA . ALA A 1 262 ? -10.030 44.145 21.613 1.00 54.66 262 ALA A CA 1
ATOM 1961 C C . ALA A 1 262 ? -9.773 43.371 20.313 1.00 54.66 262 ALA A C 1
ATOM 1963 O O . ALA A 1 262 ? -8.589 43.126 19.992 1.00 54.66 262 ALA A O 1
#